Protein AF-A0A7M7KM38-F1 (afdb_monomer)

Radius of gyration: 34.88 Å; Cα contacts (8 Å, |Δi|>4): 169; chains: 1; bounding box: 79×74×103 Å

InterPro domains:
  IPR001648 Small ribosomal subunit protein bS18 [PF01084] (164-213)
  IPR036870 Small ribosomal subunit protein bS18 superfamily [G3DSA:4.10.640.10] (153-217)
  IPR036870 Small ribosomal subunit protein bS18 superfamily [SSF46911] (147-219)
  IPR040054 Small ribosomal subunit protein mS40 [PTHR13329] (47-232)

pLDDT: mean 72.7, std 26.52, range [26.45, 98.56]

Sequence (240 aa):
MALPTRLFVRTILGQKLTLLNSVRQRLTFPTVVSGSANVGDAVRRAIQSRAFTMRLFSTTNGSSCEHRETSSDTEGEDKKSPTIKLRSRNKPYTFHPVEVSIRYMESPQYSEVYGNDPVWTNYRRNFKGQYAPPKTRRSCIIFAPDPYTNTGNPCPICRDEYLVVHYENTKLLKQFISPYTGVVLEPKRTGVCRRVQFNLELEIMKAYDLGLIEFDVPFRAFDYSRYYPQLKEGLEAQII

Nearest PDB structures (foldseek):
  8any-assembly1_AO  TM=9.797E-01  e=5.670E-14  Homo sapiens
  6rw5-assembly1_O  TM=9.779E-01  e=7.393E-14  Homo sapiens
  8qrn-assembly1_O  TM=9.779E-01  e=2.137E-13  Homo sapiens
  8oir-assembly1_AO  TM=9.256E-01  e=8.441E-14  Homo sapiens
  7pnw-assembly1_O  TM=9.347E-01  e=1.176E-13  Mus musculus

Secondary structure (DSSP, 8-state):
-------------------------PPPPPP-------TTSSTTSTTSS---------------PPP-------------------SSSSPBPPPPPHHHHHHHHHSHHHHHHHTTS-TTTT-----SSSSPPSS--S-SEE--SSS-EE-SS--HHHH-TT----TT-HHHHHTTB-TTT-PBPPHHHH---HHHHHHHHHHHHHHHHTTSS--PPPP----GGGT-THHHHHHHTT--

Organism: Varroa destructor (NCBI:txid109461)

Mean predicted aligned error: 18.21 Å

Solvent-accessible surface area (backbone atoms only — not comparable to full-atom values): 16710 Å² total; per-residue (Å²): 140,88,85,83,89,83,88,86,88,80,92,80,84,86,88,82,92,84,82,89,84,88,83,86,86,80,80,86,78,83,89,77,82,90,80,94,75,82,89,80,66,70,76,74,64,72,79,76,73,80,87,78,86,82,77,84,75,81,82,77,80,77,84,78,81,80,81,86,79,84,87,79,91,77,93,74,95,72,87,79,71,85,78,76,79,73,93,58,97,51,62,67,59,63,89,60,61,64,70,58,19,52,53,42,72,73,33,69,69,43,42,73,76,45,55,92,53,52,79,38,71,90,59,80,85,92,70,78,77,93,63,77,70,94,66,64,55,63,59,41,66,42,92,53,86,83,66,36,28,45,43,95,85,42,22,56,56,69,64,40,55,57,57,53,91,45,45,86,38,46,80,64,54,54,63,48,33,37,94,86,76,68,45,72,63,53,50,85,77,50,54,35,24,47,53,56,48,54,49,47,54,52,26,50,51,51,16,46,77,70,62,73,46,91,74,92,77,86,85,81,90,76,76,59,60,81,80,38,60,72,62,47,59,61,58,62,67,72,78,116

Foldseek 3Di:
DDDDDDDDDDDDDDDDDDDDDDDDDDDDDDDDDDDDDDPPPPVVPVVPDDDDDDDDDDPDDDDDDDDDDDDDDDDDDDDDDDDPPDPDPFDFADADDLVLLLVVCVDVVVCVVQNPAALQPPADDDDPDDDDDPAAAQAQWDPDPPGTGGDPRAFSQRVDNSNDQALVNVVNLVNQADPPQRHGHDCSRRVHHPVVVVSSVVRVVVNVVVVVDDDDDDDDDDDCCVVCVVVVVVVVVVVD

Structure (mmCIF, N/CA/C/O backbone):
data_AF-A0A7M7KM38-F1
#
_entry.id   AF-A0A7M7KM38-F1
#
loop_
_atom_site.group_PDB
_atom_site.id
_atom_site.type_symbol
_atom_site.label_atom_id
_atom_site.label_alt_id
_atom_site.label_comp_id
_atom_site.label_asym_id
_atom_site.label_entity_id
_atom_site.label_seq_id
_atom_site.pdbx_PDB_ins_code
_atom_site.Cartn_x
_atom_site.Cartn_y
_atom_site.Cartn_z
_atom_site.occupancy
_atom_site.B_iso_or_equiv
_atom_site.auth_seq_id
_atom_site.auth_comp_id
_atom_site.auth_asym_id
_atom_site.auth_atom_id
_atom_site.pdbx_PDB_model_num
ATOM 1 N N . MET A 1 1 ? -14.151 -29.285 55.248 1.00 42.94 1 MET A N 1
ATOM 2 C CA . MET A 1 1 ? -14.741 -30.634 55.133 1.00 42.94 1 MET A CA 1
ATOM 3 C C . MET A 1 1 ? -14.624 -31.061 53.683 1.00 42.94 1 MET A C 1
ATOM 5 O O . MET A 1 1 ? -15.344 -30.551 52.840 1.00 42.94 1 MET A O 1
ATOM 9 N N . ALA A 1 2 ? -13.614 -31.877 53.394 1.00 50.06 2 ALA A N 1
ATOM 10 C CA . ALA A 1 2 ? -13.413 -32.516 52.098 1.00 50.06 2 ALA A CA 1
ATOM 11 C C . ALA A 1 2 ? -14.083 -33.897 52.106 1.00 50.06 2 ALA A C 1
ATOM 13 O O . ALA A 1 2 ? -14.275 -34.436 53.194 1.00 50.06 2 ALA A O 1
ATOM 14 N N . LEU A 1 3 ? -14.396 -34.413 50.908 1.00 42.19 3 LEU A N 1
ATOM 15 C CA . LEU A 1 3 ? -14.563 -35.813 50.448 1.00 42.19 3 LEU A CA 1
ATOM 16 C C . LEU A 1 3 ? -15.645 -35.846 49.332 1.00 42.19 3 LEU A C 1
ATOM 18 O O . LEU A 1 3 ? -16.570 -35.040 49.390 1.00 42.19 3 LEU A O 1
ATOM 22 N N . PRO A 1 4 ? -15.662 -36.822 48.399 1.00 53.09 4 PRO A N 1
ATOM 23 C CA . PRO A 1 4 ? -14.557 -37.595 47.829 1.00 53.09 4 PRO A CA 1
ATOM 24 C C . PRO A 1 4 ? -14.662 -37.822 46.298 1.00 53.09 4 PRO A C 1
ATOM 26 O O . PRO A 1 4 ? -15.656 -37.554 45.631 1.00 53.09 4 PRO A O 1
ATOM 29 N N . THR A 1 5 ? -13.582 -38.388 45.771 1.00 56.09 5 THR A N 1
ATOM 30 C CA . THR A 1 5 ? -13.373 -38.987 44.447 1.00 56.09 5 THR A CA 1
ATOM 31 C C . THR A 1 5 ? -14.092 -40.339 44.263 1.00 56.09 5 THR A C 1
ATOM 33 O O . THR A 1 5 ? -14.268 -41.060 45.242 1.00 56.09 5 THR A O 1
ATOM 36 N N . ARG A 1 6 ? -14.420 -40.718 43.006 1.00 49.94 6 ARG A N 1
ATOM 37 C CA . ARG A 1 6 ? -14.247 -42.055 42.351 1.00 49.94 6 ARG A CA 1
ATOM 38 C C . ARG A 1 6 ? -15.140 -42.188 41.097 1.00 49.94 6 ARG A C 1
ATOM 40 O O . ARG A 1 6 ? -16.348 -42.054 41.176 1.00 49.94 6 ARG A O 1
ATOM 47 N N . LEU A 1 7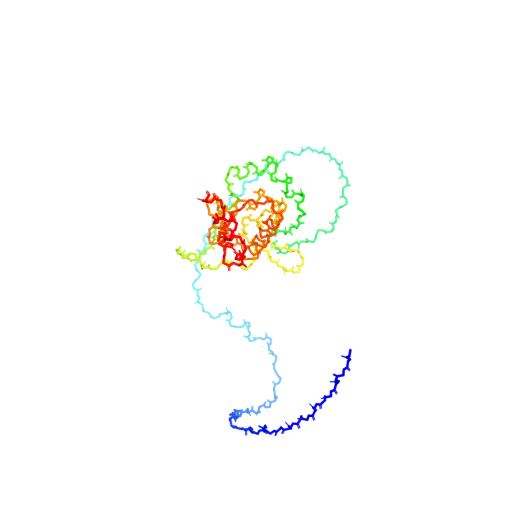 ? -14.540 -42.254 39.904 1.00 42.09 7 LEU A N 1
ATOM 48 C CA . LEU A 1 7 ? -14.271 -43.471 39.108 1.00 42.09 7 LEU A CA 1
ATOM 49 C C . LEU A 1 7 ? -15.523 -44.204 38.591 1.00 42.09 7 LEU A C 1
ATOM 51 O O . LEU A 1 7 ? -16.141 -44.946 39.341 1.00 42.09 7 LEU A O 1
ATOM 55 N N . PHE A 1 8 ? -15.763 -44.138 37.276 1.00 39.91 8 PHE A N 1
ATOM 56 C CA . PHE A 1 8 ? -16.250 -45.291 36.510 1.00 39.91 8 PHE A CA 1
ATOM 57 C C . PHE A 1 8 ? -15.648 -45.288 35.096 1.00 39.91 8 PHE A C 1
ATOM 59 O O . PHE A 1 8 ? -15.875 -44.390 34.291 1.00 39.91 8 PHE A O 1
ATOM 66 N N . VAL A 1 9 ? -14.838 -46.312 34.834 1.00 42.16 9 VAL A N 1
ATOM 67 C CA . VAL A 1 9 ? -14.280 -46.708 33.536 1.00 42.16 9 VAL A CA 1
ATOM 68 C C . VAL A 1 9 ? -15.109 -47.888 33.026 1.00 42.16 9 VAL A C 1
ATOM 70 O O . VAL A 1 9 ? -15.392 -48.781 33.825 1.00 42.16 9 VAL A O 1
ATOM 73 N N . ARG A 1 10 ? -15.441 -47.906 31.724 1.00 41.03 10 ARG A N 1
ATOM 74 C CA . ARG A 1 10 ? -15.558 -49.074 30.803 1.00 41.03 10 ARG A CA 1
ATOM 75 C C . ARG A 1 10 ? -16.302 -48.629 29.532 1.00 41.03 10 ARG A C 1
ATOM 77 O O . ARG A 1 10 ? -17.474 -48.293 29.600 1.00 41.03 10 ARG A O 1
ATOM 84 N N . THR A 1 11 ? -15.632 -48.342 28.415 1.00 40.56 11 THR A N 1
ATOM 85 C CA . THR A 1 11 ? -15.305 -49.276 27.312 1.00 40.56 11 THR A CA 1
ATOM 86 C C . THR A 1 11 ? -16.390 -50.308 26.975 1.00 40.56 11 THR A C 1
ATOM 88 O O . THR A 1 11 ? -16.569 -51.285 27.695 1.00 40.56 11 THR A O 1
ATOM 91 N N . ILE A 1 12 ? -17.018 -50.150 25.802 1.00 44.75 12 ILE A N 1
ATOM 92 C CA . ILE A 1 12 ? -17.561 -51.252 24.994 1.00 44.75 12 ILE A CA 1
ATOM 93 C C . ILE A 1 12 ? -17.089 -51.050 23.545 1.00 44.75 12 ILE A C 1
ATOM 95 O O . ILE A 1 12 ? -17.367 -50.037 22.909 1.00 44.75 12 ILE A O 1
ATOM 99 N N . LEU A 1 13 ? -16.312 -52.033 23.086 1.00 38.62 13 LEU A N 1
ATOM 100 C CA . LEU A 1 13 ? -15.915 -52.331 21.706 1.00 38.62 13 LEU A CA 1
ATOM 101 C C . LEU A 1 13 ? -17.164 -52.410 20.805 1.00 38.62 13 LEU A C 1
ATOM 103 O O . LEU A 1 13 ? -18.161 -52.989 21.208 1.00 38.62 13 LEU A O 1
ATOM 107 N N . GLY A 1 14 ? -17.187 -51.823 19.610 1.00 35.38 14 GLY A N 1
ATOM 108 C CA . GLY A 1 14 ? -16.575 -52.409 18.415 1.00 35.38 14 GLY A CA 1
ATOM 109 C C . GLY A 1 14 ? -17.623 -53.154 17.565 1.00 35.38 14 GLY A C 1
ATOM 110 O O . GLY A 1 14 ? -18.505 -53.786 18.131 1.00 35.38 14 GLY A O 1
ATOM 111 N N . GLN A 1 15 ? -17.467 -53.084 16.230 1.00 43.69 15 GLN A N 1
ATOM 112 C CA . GLN A 1 15 ? -18.177 -53.761 15.109 1.00 43.69 15 GLN A CA 1
ATOM 113 C C . GLN A 1 15 ? -18.793 -52.720 14.145 1.00 43.69 15 GLN A C 1
ATOM 115 O O . GLN A 1 15 ? -19.530 -51.855 14.585 1.00 43.69 15 GLN A O 1
ATOM 120 N N . LYS A 1 16 ? -18.565 -52.707 12.825 1.00 38.09 16 LYS A N 1
ATOM 121 C CA . LYS A 1 16 ? -17.978 -53.685 11.896 1.00 38.09 16 LYS A CA 1
ATOM 122 C C . LYS A 1 16 ? -17.486 -52.957 10.633 1.00 38.09 16 LYS A C 1
ATOM 124 O O . LYS A 1 16 ? -18.229 -52.202 10.017 1.00 38.09 16 LYS A O 1
ATOM 129 N N . LEU A 1 17 ? -16.247 -53.252 10.248 1.00 42.72 17 LEU A N 1
ATOM 130 C CA . LEU A 1 17 ? -15.691 -53.099 8.904 1.00 42.72 17 LEU A CA 1
ATOM 131 C C . LEU A 1 17 ? -15.944 -54.409 8.145 1.00 42.72 17 LEU A C 1
ATOM 133 O O . LEU A 1 17 ? -15.421 -55.441 8.552 1.00 42.72 17 LEU A O 1
ATOM 137 N N . THR A 1 18 ? -16.719 -54.353 7.062 1.00 47.81 18 THR A N 1
ATOM 138 C CA . THR A 1 18 ? -16.874 -55.363 5.989 1.00 47.81 18 THR A CA 1
ATOM 139 C C . THR A 1 18 ? -17.606 -54.657 4.837 1.00 47.81 18 THR A C 1
ATOM 141 O O . THR A 1 18 ? -18.541 -53.924 5.122 1.00 47.81 18 THR A O 1
ATOM 144 N N . LEU A 1 19 ? -17.340 -54.803 3.541 1.00 39.03 19 LEU A N 1
ATOM 145 C CA . LEU A 1 19 ? -16.417 -55.616 2.756 1.00 39.03 19 LEU A CA 1
ATOM 146 C C . LEU A 1 19 ? -16.368 -55.004 1.337 1.00 39.03 19 LEU A C 1
ATOM 148 O O . LEU A 1 19 ? -17.295 -54.325 0.902 1.00 39.03 19 LEU A O 1
ATOM 152 N N . LEU A 1 20 ? -15.272 -55.282 0.638 1.00 40.19 20 LEU A N 1
ATOM 153 C CA . LEU A 1 20 ? -14.986 -54.983 -0.767 1.00 40.19 20 LEU A CA 1
ATOM 154 C C . LEU A 1 20 ? -15.971 -55.662 -1.740 1.00 40.19 20 LEU A C 1
ATOM 156 O O . LEU A 1 20 ? -16.372 -56.795 -1.482 1.00 40.19 20 LEU A O 1
ATOM 160 N N . ASN A 1 21 ? -16.224 -55.055 -2.912 1.00 33.28 21 ASN A N 1
ATOM 161 C CA . ASN A 1 21 ? -15.813 -55.563 -4.244 1.00 33.28 21 ASN A CA 1
ATOM 162 C C . ASN A 1 21 ? -16.662 -55.011 -5.406 1.00 33.28 21 ASN A C 1
ATOM 164 O O . ASN A 1 21 ? -17.813 -54.638 -5.216 1.00 33.28 21 ASN A O 1
ATOM 168 N N . SER A 1 22 ? -16.084 -55.108 -6.619 1.00 34.91 22 SER A N 1
ATOM 169 C CA . SER A 1 22 ? -16.657 -54.835 -7.958 1.00 34.91 22 SER A CA 1
ATOM 170 C C . SER A 1 22 ? -16.404 -53.389 -8.426 1.00 34.91 22 SER A C 1
ATOM 172 O O . SER A 1 22 ? -16.862 -52.456 -7.795 1.00 34.91 22 SER A O 1
ATOM 174 N N . VAL A 1 23 ? -15.638 -53.060 -9.472 1.00 39.00 23 VAL A N 1
ATOM 175 C CA . VAL A 1 23 ? -15.343 -53.743 -10.737 1.00 39.00 23 VAL A CA 1
ATOM 176 C C . VAL A 1 23 ? -13.927 -53.360 -11.188 1.00 39.00 23 VAL A C 1
ATOM 178 O O . VAL A 1 23 ? -13.596 -52.187 -11.339 1.00 39.00 23 VAL A O 1
ATOM 181 N N . ARG A 1 24 ? -13.097 -54.369 -11.458 1.00 36.72 24 ARG A N 1
ATOM 182 C CA . ARG A 1 24 ? -11.788 -54.247 -12.109 1.00 36.72 24 ARG A CA 1
ATOM 183 C C . ARG A 1 24 ? -11.985 -54.620 -13.579 1.00 36.72 24 ARG A C 1
ATOM 185 O O . ARG A 1 24 ? -12.032 -55.805 -13.898 1.00 36.72 24 ARG A O 1
ATOM 192 N N . GLN A 1 25 ? -12.135 -53.640 -14.469 1.00 39.47 25 GLN A N 1
ATOM 193 C CA . GLN A 1 25 ? -12.092 -53.911 -15.908 1.00 39.47 25 GLN A CA 1
ATOM 194 C C . GLN A 1 25 ? -10.636 -54.137 -16.325 1.00 39.47 25 GLN A C 1
ATOM 196 O O . GLN A 1 25 ? -9.795 -53.242 -16.284 1.00 39.47 25 GLN A O 1
ATOM 201 N N . ARG A 1 26 ? -10.349 -55.397 -16.661 1.00 32.91 26 ARG A N 1
ATOM 202 C CA . ARG A 1 26 ? -9.135 -55.843 -17.337 1.00 32.91 26 ARG A CA 1
ATOM 203 C C . ARG A 1 26 ? -9.207 -55.367 -18.789 1.00 32.91 26 ARG A C 1
ATOM 205 O O . ARG A 1 26 ? -10.073 -55.827 -19.524 1.00 32.91 26 ARG A O 1
ATOM 212 N N . LEU A 1 27 ? -8.281 -54.509 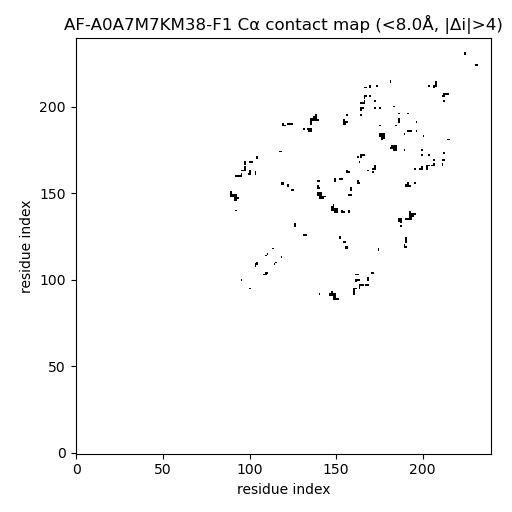-19.204 1.00 32.28 27 LEU A N 1
ATOM 213 C CA . LEU A 1 27 ? -7.877 -54.435 -20.604 1.00 32.28 27 LEU A CA 1
ATOM 214 C C . LEU A 1 27 ? -6.617 -55.281 -20.760 1.00 32.28 27 LEU A C 1
ATOM 216 O O . LEU A 1 27 ? -5.621 -55.112 -20.058 1.00 32.28 27 LEU A O 1
ATOM 220 N N . THR A 1 28 ? -6.743 -56.269 -21.629 1.00 31.14 28 THR A N 1
ATOM 221 C CA . THR A 1 28 ? -5.726 -57.217 -22.063 1.00 31.14 28 THR A CA 1
ATOM 222 C C . THR A 1 28 ? -4.619 -56.495 -22.826 1.00 31.14 28 THR A C 1
ATOM 224 O O . THR A 1 28 ? -4.886 -55.861 -23.844 1.00 31.14 28 THR A O 1
ATOM 227 N N . PHE A 1 29 ? -3.379 -56.623 -22.358 1.00 28.77 29 PHE A N 1
ATOM 228 C CA . PHE A 1 29 ? -2.184 -56.274 -23.124 1.00 28.77 29 PHE A CA 1
ATOM 229 C C . PHE A 1 29 ? -1.785 -57.462 -24.008 1.00 28.77 29 PHE A C 1
ATOM 231 O O . PHE A 1 29 ? -1.605 -58.556 -23.468 1.00 28.77 29 PHE A O 1
ATOM 238 N N . PRO A 1 30 ? -1.591 -57.288 -25.325 1.00 33.00 30 PRO A N 1
ATOM 239 C CA . PRO A 1 30 ? -0.822 -58.241 -26.100 1.00 33.00 30 PRO A CA 1
ATOM 240 C C . PRO A 1 30 ? 0.675 -57.991 -25.879 1.00 33.00 30 PRO A C 1
ATOM 242 O O . PRO A 1 30 ? 1.206 -56.918 -26.161 1.00 33.00 30 PRO A O 1
ATOM 245 N N . THR A 1 31 ? 1.354 -59.015 -25.374 1.00 30.75 31 THR A N 1
ATOM 246 C CA . THR A 1 31 ? 2.802 -59.192 -25.481 1.00 30.75 31 THR A CA 1
ATOM 247 C C . THR A 1 31 ? 3.190 -59.320 -26.952 1.00 30.75 31 THR A C 1
ATOM 249 O O . THR A 1 31 ? 2.745 -60.255 -27.617 1.00 30.75 31 THR A O 1
ATOM 252 N N . VAL A 1 32 ? 4.050 -58.427 -27.447 1.00 33.72 32 VAL A N 1
ATOM 253 C CA . VAL A 1 32 ? 4.813 -58.645 -28.682 1.00 33.72 32 VAL A CA 1
ATOM 254 C C . VAL A 1 32 ? 6.298 -58.504 -28.375 1.00 33.72 32 VAL A C 1
ATOM 256 O O . VAL A 1 32 ? 6.745 -57.598 -27.675 1.00 33.72 32 VAL A O 1
ATOM 259 N N . VAL A 1 33 ? 7.001 -59.503 -28.886 1.00 32.34 33 VAL A N 1
ATOM 260 C CA . VAL A 1 33 ? 8.414 -59.828 -28.788 1.00 32.34 33 VAL A CA 1
ATOM 261 C C . VAL A 1 33 ? 9.316 -58.737 -29.379 1.00 32.34 33 VAL A C 1
ATOM 263 O O . VAL A 1 33 ? 8.952 -58.006 -30.295 1.00 32.34 33 VAL A O 1
ATOM 266 N N . SER A 1 34 ? 10.515 -58.686 -28.805 1.00 35.56 34 SER A N 1
ATOM 267 C CA . SER A 1 34 ? 11.718 -57.928 -29.149 1.00 35.56 34 SER A CA 1
ATOM 268 C C . SER A 1 34 ? 12.009 -57.718 -30.641 1.00 35.56 34 SER A C 1
ATOM 270 O O . SER A 1 34 ? 12.041 -58.672 -31.416 1.00 35.56 34 SER A O 1
ATOM 272 N N . GLY A 1 35 ? 12.403 -56.488 -30.985 1.00 31.06 35 GLY A N 1
ATOM 273 C CA . GLY A 1 35 ? 13.094 -56.147 -32.228 1.00 31.06 35 GLY A CA 1
ATOM 274 C C . GLY A 1 35 ? 13.821 -54.807 -32.095 1.00 31.06 35 GLY A C 1
ATOM 275 O O . GLY A 1 35 ? 13.196 -53.752 -32.035 1.00 31.06 35 GLY A O 1
ATOM 276 N N . SER A 1 36 ? 15.145 -54.857 -31.995 1.00 39.91 36 SER A N 1
ATOM 277 C CA . SER A 1 36 ? 16.058 -53.719 -31.873 1.00 39.91 36 SER A CA 1
ATOM 278 C C . SER A 1 36 ? 16.128 -52.939 -33.192 1.00 39.91 36 SER A C 1
ATOM 280 O O . SER A 1 36 ? 16.619 -53.470 -34.184 1.00 39.91 36 SER A O 1
ATOM 282 N N . ALA A 1 37 ? 15.695 -51.675 -33.216 1.00 37.31 37 ALA A N 1
ATOM 283 C CA . ALA A 1 37 ? 16.022 -50.745 -34.301 1.00 37.31 37 ALA A CA 1
ATOM 284 C C . ALA A 1 37 ? 15.993 -49.282 -33.818 1.00 37.31 37 ALA A C 1
ATOM 286 O O . ALA A 1 37 ? 15.071 -48.839 -33.139 1.00 37.31 37 ALA A O 1
ATOM 287 N N . ASN A 1 38 ? 17.052 -48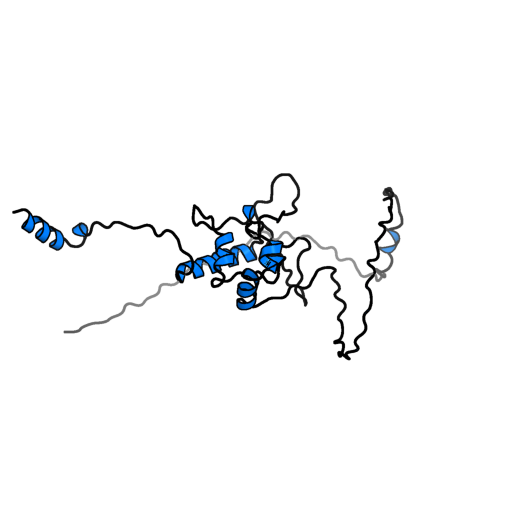.554 -34.163 1.00 38.97 38 ASN A N 1
ATOM 288 C CA . ASN A 1 38 ? 17.432 -47.217 -33.703 1.00 38.97 38 ASN A CA 1
ATOM 289 C C . ASN A 1 38 ? 16.354 -46.126 -33.906 1.00 38.97 38 ASN A C 1
ATOM 291 O O . ASN A 1 38 ? 15.931 -45.853 -35.026 1.00 38.97 38 ASN A O 1
ATOM 295 N N . VAL A 1 39 ? 15.988 -45.413 -32.833 1.00 41.84 39 VAL A N 1
ATOM 296 C CA . VAL A 1 39 ? 14.943 -44.356 -32.803 1.00 41.84 39 VAL A CA 1
ATOM 297 C C . VAL A 1 39 ? 15.474 -42.964 -33.231 1.00 41.84 39 VAL A C 1
ATOM 299 O O . VAL A 1 39 ? 14.864 -41.931 -32.975 1.00 41.84 39 VAL A O 1
ATOM 302 N N . GLY A 1 40 ? 16.612 -42.898 -33.930 1.00 48.34 40 GLY A N 1
ATOM 303 C CA . GLY A 1 40 ? 17.263 -41.631 -34.301 1.00 48.34 40 GLY A CA 1
ATOM 304 C C . GLY A 1 40 ? 16.723 -40.926 -35.555 1.00 48.34 40 GLY A C 1
ATOM 305 O O . GLY A 1 40 ? 16.840 -39.707 -35.659 1.00 48.34 40 GLY A O 1
ATOM 306 N N . ASP A 1 41 ? 16.096 -41.646 -36.493 1.00 48.56 41 ASP A N 1
ATOM 307 C CA . ASP A 1 41 ? 15.986 -41.155 -37.883 1.00 48.56 41 ASP A CA 1
ATOM 308 C C . ASP A 1 41 ? 14.558 -40.928 -38.416 1.00 48.56 41 ASP A C 1
ATOM 310 O O . ASP A 1 41 ? 14.378 -40.509 -39.562 1.00 48.56 41 ASP A O 1
ATOM 314 N N . ALA A 1 42 ? 13.520 -41.129 -37.597 1.00 42.94 42 ALA A N 1
ATOM 315 C CA . ALA A 1 42 ? 12.124 -40.945 -38.021 1.00 42.94 42 ALA A CA 1
ATOM 316 C C . ALA A 1 42 ? 11.595 -39.507 -37.829 1.00 42.94 42 ALA A C 1
ATOM 318 O O . ALA A 1 42 ? 10.748 -39.050 -38.595 1.00 42.94 42 ALA A O 1
ATOM 319 N N . VAL A 1 43 ? 12.130 -38.748 -36.866 1.00 44.91 43 VAL A N 1
ATOM 320 C CA . VAL A 1 43 ? 11.673 -37.370 -36.572 1.00 44.91 43 VAL A CA 1
ATOM 321 C C . VAL A 1 43 ? 12.217 -36.357 -37.594 1.00 44.91 43 VAL A C 1
ATOM 323 O O . VAL A 1 43 ? 11.618 -35.309 -37.827 1.00 44.91 43 VAL A O 1
ATOM 326 N N . ARG A 1 44 ? 13.314 -36.689 -38.287 1.00 46.47 44 ARG A N 1
ATOM 327 C CA . ARG A 1 44 ? 14.001 -35.781 -39.222 1.00 46.47 44 ARG A CA 1
ATOM 328 C C . ARG A 1 44 ? 13.388 -35.724 -40.628 1.00 46.47 44 ARG A C 1
ATOM 330 O O . ARG A 1 44 ? 13.685 -34.788 -41.362 1.00 46.47 44 ARG A O 1
ATOM 337 N N . ARG A 1 45 ? 12.509 -36.665 -41.001 1.00 46.06 45 ARG A N 1
ATOM 338 C CA . ARG A 1 45 ? 11.838 -36.678 -42.322 1.00 46.06 45 ARG A CA 1
ATOM 339 C C . ARG A 1 45 ? 10.422 -36.095 -42.328 1.00 46.06 45 ARG A C 1
ATOM 341 O O . ARG A 1 45 ? 9.884 -35.854 -43.401 1.00 46.06 45 ARG A O 1
ATOM 348 N N . ALA A 1 46 ? 9.848 -35.777 -41.168 1.00 43.50 46 ALA A N 1
ATOM 349 C CA . ALA A 1 46 ? 8.517 -35.167 -41.077 1.00 43.50 46 ALA A CA 1
ATOM 350 C C . ALA A 1 46 ? 8.510 -33.632 -41.272 1.00 43.50 46 ALA A C 1
ATOM 352 O O . ALA A 1 46 ? 7.445 -33.028 -41.326 1.00 43.50 46 ALA A O 1
ATOM 353 N N . ILE A 1 47 ? 9.681 -32.992 -41.409 1.00 45.53 47 ILE A N 1
ATOM 354 C CA . ILE A 1 47 ? 9.808 -31.529 -41.580 1.00 45.53 47 ILE A CA 1
ATOM 355 C C . ILE A 1 47 ? 9.864 -31.112 -43.070 1.00 45.53 47 ILE A C 1
ATOM 357 O O . ILE A 1 47 ? 9.763 -29.931 -43.384 1.00 45.53 47 ILE A O 1
ATOM 361 N N . GLN A 1 48 ? 9.961 -32.055 -44.019 1.00 51.06 48 GLN A N 1
ATOM 362 C CA . GLN A 1 48 ? 10.163 -31.739 -45.448 1.00 51.06 48 GLN A CA 1
ATOM 363 C C . GLN A 1 48 ? 8.950 -31.942 -46.368 1.00 51.06 48 GLN A C 1
ATOM 365 O O . GLN A 1 48 ? 9.064 -31.702 -47.568 1.00 51.06 48 GLN A O 1
ATOM 370 N N . SER A 1 49 ? 7.769 -32.304 -45.860 1.00 41.22 49 SER A N 1
ATOM 371 C CA . SER A 1 49 ? 6.579 -32.428 -46.710 1.00 41.22 49 SER A CA 1
ATOM 372 C C . SER A 1 49 ? 5.502 -31.398 -46.375 1.00 41.22 49 SER A C 1
ATOM 374 O O . SER A 1 49 ? 4.683 -31.596 -45.485 1.00 41.22 49 SER A O 1
ATOM 376 N N . ARG A 1 50 ? 5.470 -30.373 -47.231 1.00 40.59 50 ARG A N 1
ATOM 377 C CA . ARG A 1 50 ? 4.287 -29.628 -47.688 1.00 40.59 50 ARG A CA 1
ATOM 378 C C . ARG A 1 50 ? 3.657 -28.589 -46.748 1.00 40.59 50 ARG A C 1
ATOM 380 O O . ARG A 1 50 ? 2.823 -28.874 -45.904 1.00 40.59 50 ARG A O 1
ATOM 387 N N . ALA A 1 51 ? 3.951 -27.346 -47.133 1.00 41.06 51 ALA A N 1
ATOM 388 C CA . ALA A 1 51 ? 2.981 -26.285 -47.400 1.00 41.06 51 ALA A CA 1
ATOM 389 C C . ALA A 1 51 ? 2.163 -25.762 -46.210 1.00 41.06 51 ALA A C 1
ATOM 391 O O . ALA A 1 51 ? 0.984 -26.065 -46.050 1.00 41.06 51 ALA A O 1
ATOM 392 N N . PHE A 1 52 ? 2.753 -24.803 -45.496 1.00 35.53 52 PHE A N 1
ATOM 393 C CA . PHE A 1 52 ? 1.984 -23.657 -45.028 1.00 35.53 52 PHE A CA 1
ATOM 394 C C . PHE A 1 52 ? 2.686 -22.378 -45.483 1.00 35.53 52 PHE A C 1
ATOM 396 O O . PHE A 1 52 ? 3.867 -22.155 -45.231 1.00 35.53 52 PHE A O 1
ATOM 403 N N . THR A 1 53 ? 1.949 -21.594 -46.255 1.00 37.44 53 THR A N 1
ATOM 404 C CA . THR A 1 53 ? 2.323 -20.340 -46.909 1.00 37.44 53 THR A CA 1
ATOM 405 C C . THR A 1 53 ? 3.067 -19.379 -45.979 1.00 37.44 53 THR A C 1
ATOM 407 O O . THR A 1 53 ? 2.498 -18.880 -45.007 1.00 37.44 53 THR A O 1
ATOM 410 N N . MET A 1 54 ? 4.321 -19.075 -46.316 1.00 36.25 54 MET A N 1
ATOM 411 C CA . MET A 1 54 ? 5.096 -17.995 -45.709 1.00 36.25 54 MET A CA 1
ATOM 412 C C . MET A 1 54 ? 4.440 -16.656 -46.060 1.00 36.25 54 MET A C 1
ATOM 414 O O . MET A 1 54 ? 4.515 -16.199 -47.199 1.00 36.25 54 MET A O 1
ATOM 418 N N . ARG A 1 55 ? 3.797 -16.007 -45.084 1.00 43.06 55 ARG A N 1
ATOM 419 C CA . ARG A 1 55 ? 3.579 -14.560 -45.157 1.00 43.06 55 ARG A CA 1
ATOM 420 C C . ARG A 1 55 ? 4.935 -13.894 -44.946 1.00 43.06 55 ARG A C 1
ATOM 422 O O . ARG A 1 55 ? 5.534 -14.032 -43.883 1.00 43.06 55 ARG A O 1
ATOM 429 N N . LEU A 1 56 ? 5.406 -13.208 -45.980 1.00 36.91 56 LEU A N 1
ATOM 430 C CA . LEU A 1 56 ? 6.550 -12.307 -45.932 1.00 36.91 56 LEU A CA 1
ATOM 431 C C . LEU A 1 56 ? 6.263 -11.219 -44.889 1.00 36.91 56 LEU A C 1
ATOM 433 O O . LEU A 1 56 ? 5.401 -10.367 -45.097 1.00 36.91 56 LEU A O 1
ATOM 437 N N . PHE A 1 57 ? 6.958 -11.257 -43.754 1.00 40.25 57 PHE A N 1
ATOM 438 C CA . PHE A 1 57 ? 7.046 -10.099 -42.876 1.00 40.25 57 PHE A CA 1
ATOM 439 C C . PHE A 1 57 ? 8.154 -9.200 -43.413 1.00 40.25 57 PHE A C 1
ATOM 441 O O . PHE A 1 57 ? 9.322 -9.579 -43.435 1.00 40.25 57 PHE A O 1
ATOM 448 N N . SER A 1 58 ? 7.749 -8.024 -43.886 1.00 37.72 58 SER A N 1
ATOM 449 C CA . SER A 1 58 ? 8.640 -6.951 -44.310 1.00 37.72 58 SER A CA 1
ATOM 450 C C . SER A 1 58 ? 9.495 -6.508 -43.119 1.00 37.72 58 SER A C 1
ATOM 452 O O . SER A 1 58 ? 8.967 -6.013 -42.123 1.00 37.72 58 SER A O 1
ATOM 454 N N . THR A 1 59 ? 10.809 -6.701 -43.196 1.00 42.25 59 THR A N 1
ATOM 455 C CA . THR A 1 59 ? 11.769 -6.117 -42.257 1.00 42.25 59 THR A CA 1
ATOM 456 C C . THR A 1 59 ? 12.035 -4.678 -42.681 1.00 42.25 59 THR A C 1
ATOM 458 O O . THR A 1 59 ? 12.927 -4.412 -43.483 1.00 42.25 59 THR A O 1
ATOM 461 N N . THR A 1 60 ? 11.253 -3.730 -42.170 1.00 44.12 60 THR A N 1
ATOM 462 C CA . THR A 1 60 ? 11.657 -2.322 -42.205 1.00 44.12 60 THR A CA 1
ATOM 463 C C . THR A 1 60 ? 12.708 -2.108 -41.123 1.00 44.12 60 THR A C 1
ATOM 465 O O . THR A 1 60 ? 12.415 -2.221 -39.932 1.00 44.12 60 THR A O 1
ATOM 468 N N . ASN A 1 61 ? 13.939 -1.847 -41.562 1.00 47.44 61 ASN A N 1
ATOM 469 C CA . ASN A 1 61 ? 15.080 -1.471 -40.737 1.00 47.44 61 ASN A CA 1
ATOM 470 C C . ASN A 1 61 ? 14.717 -0.294 -39.820 1.00 47.44 61 ASN A C 1
ATOM 472 O O . ASN A 1 61 ? 14.417 0.798 -40.298 1.00 47.44 61 ASN A O 1
ATOM 476 N N . GLY A 1 62 ? 14.763 -0.507 -38.505 1.00 41.03 62 GLY A N 1
ATOM 477 C CA . GLY A 1 62 ? 14.791 0.585 -37.539 1.00 41.03 62 GLY A CA 1
ATOM 478 C C . GLY A 1 62 ? 16.198 1.172 -37.500 1.00 41.03 62 GLY A C 1
ATOM 479 O O . GLY A 1 62 ? 17.131 0.479 -37.098 1.00 41.03 62 GLY A O 1
ATOM 480 N N . SER A 1 63 ? 16.361 2.425 -37.927 1.00 39.19 63 SER A N 1
ATOM 481 C CA . SER A 1 63 ? 17.591 3.178 -37.686 1.00 39.19 63 SER A CA 1
ATOM 482 C C . SER A 1 63 ? 17.744 3.392 -36.179 1.00 39.19 63 SER A C 1
ATOM 484 O O . SER A 1 63 ? 16.973 4.130 -35.566 1.00 39.19 63 SER A O 1
ATOM 486 N N . SER A 1 64 ? 18.725 2.729 -35.576 1.00 33.34 64 SER A N 1
ATOM 487 C CA . SER A 1 64 ? 19.182 3.065 -34.232 1.00 33.34 64 SER A CA 1
ATOM 488 C C . SER A 1 64 ? 20.005 4.345 -34.335 1.00 33.34 64 SER A C 1
ATOM 490 O O . SER A 1 64 ? 21.043 4.350 -34.991 1.00 33.34 64 SER A O 1
ATOM 492 N N . CYS A 1 65 ? 19.533 5.432 -33.729 1.00 35.72 65 CYS A N 1
ATOM 493 C CA . CYS A 1 65 ? 20.344 6.628 -33.536 1.00 35.72 65 CYS A CA 1
ATOM 494 C C . CYS A 1 65 ? 21.399 6.325 -32.467 1.00 35.72 65 CYS A C 1
ATOM 496 O O . CYS A 1 65 ? 21.052 5.993 -31.335 1.00 35.72 65 CYS A O 1
ATOM 498 N N . GLU A 1 66 ? 22.676 6.418 -32.828 1.00 31.50 66 GLU A N 1
ATOM 499 C CA . GLU A 1 66 ? 23.783 6.376 -31.874 1.00 31.50 66 GLU A CA 1
ATOM 500 C C . GLU A 1 66 ? 23.866 7.717 -31.138 1.00 31.50 66 GLU A C 1
ATOM 502 O O . GLU A 1 66 ? 23.947 8.785 -31.749 1.00 31.50 66 GLU A O 1
ATOM 507 N N . HIS A 1 67 ? 23.816 7.657 -29.809 1.00 28.61 67 HIS A N 1
ATOM 508 C CA . HIS A 1 67 ? 24.076 8.798 -28.945 1.00 28.61 67 HIS A CA 1
ATOM 509 C C . HIS A 1 67 ? 25.594 8.942 -28.791 1.00 28.61 67 HIS A C 1
ATOM 511 O O . HIS A 1 67 ? 26.288 7.992 -28.435 1.00 28.61 67 HIS A O 1
ATOM 517 N N . ARG A 1 68 ? 26.111 10.132 -29.096 1.00 29.05 68 ARG A N 1
ATOM 518 C CA . ARG A 1 68 ? 27.528 10.486 -28.994 1.00 29.05 68 ARG A CA 1
ATOM 519 C C . ARG A 1 68 ? 27.844 10.783 -27.527 1.00 29.05 68 ARG A C 1
ATOM 521 O O . ARG A 1 68 ? 27.382 11.793 -27.005 1.00 29.05 68 ARG A O 1
ATOM 528 N N . GLU A 1 69 ? 28.584 9.904 -26.863 1.00 29.97 69 GLU A N 1
ATOM 529 C CA . GLU A 1 69 ? 29.152 10.178 -25.540 1.00 29.97 69 GLU A CA 1
ATOM 530 C C . GLU A 1 69 ? 30.550 10.775 -25.712 1.00 29.97 69 GLU A C 1
ATOM 532 O O . GLU A 1 69 ? 31.423 10.199 -26.362 1.00 29.97 69 GLU A O 1
ATOM 537 N N . THR A 1 70 ? 30.737 11.977 -25.172 1.00 26.45 70 THR A N 1
ATOM 538 C CA . THR A 1 70 ? 32.030 12.651 -25.101 1.00 26.45 70 THR A CA 1
ATOM 539 C C . THR A 1 70 ? 32.792 12.071 -23.914 1.00 26.45 70 THR A C 1
ATOM 541 O O . THR A 1 70 ? 32.379 12.238 -22.769 1.00 26.45 70 THR A O 1
ATOM 544 N N . SER A 1 71 ? 33.885 11.369 -24.199 1.00 29.84 71 SER A N 1
ATOM 545 C CA . SER A 1 71 ? 34.834 10.839 -23.225 1.00 29.84 71 SER A CA 1
ATOM 546 C C . SER A 1 71 ? 35.586 11.972 -22.522 1.00 29.84 71 SER A C 1
ATOM 548 O O . SER A 1 71 ? 36.216 12.803 -23.178 1.00 29.84 71 SER A O 1
ATOM 550 N N . SER A 1 72 ? 35.563 11.976 -21.192 1.00 29.38 72 SER A N 1
ATOM 551 C CA . SER A 1 72 ? 36.593 12.612 -20.371 1.00 29.38 72 SER A CA 1
ATOM 552 C C . SER A 1 72 ? 37.186 11.542 -19.464 1.00 29.38 72 SER A C 1
ATOM 554 O O . SER A 1 72 ? 36.498 11.023 -18.585 1.00 29.38 72 SER A O 1
ATOM 556 N N . ASP A 1 73 ? 38.438 11.199 -19.743 1.00 27.88 73 ASP A N 1
ATOM 557 C CA . ASP A 1 73 ? 39.214 10.162 -19.078 1.00 27.88 73 ASP A CA 1
ATOM 558 C C . ASP A 1 73 ? 39.598 10.572 -17.650 1.00 27.88 73 ASP A C 1
ATOM 560 O O . ASP A 1 73 ? 40.211 11.619 -17.437 1.00 27.88 73 ASP A O 1
ATOM 564 N N . THR A 1 74 ? 39.313 9.704 -16.681 1.00 28.38 74 THR A N 1
ATOM 565 C CA . THR A 1 74 ? 40.108 9.564 -15.456 1.00 28.38 74 THR A CA 1
ATOM 566 C C . THR A 1 74 ? 40.204 8.083 -15.105 1.00 28.38 74 THR A C 1
ATOM 568 O O . THR A 1 74 ? 39.202 7.398 -14.905 1.00 28.38 74 THR A O 1
ATOM 571 N N . GLU A 1 75 ? 41.436 7.575 -15.094 1.00 30.06 75 GLU A N 1
ATOM 572 C CA . GLU A 1 75 ? 41.753 6.174 -14.841 1.00 30.06 75 GLU A CA 1
ATOM 573 C C . GLU A 1 75 ? 41.557 5.806 -13.364 1.00 30.06 75 GLU A C 1
ATOM 575 O O . GLU A 1 75 ? 42.052 6.481 -12.461 1.00 30.06 75 GLU A O 1
ATOM 580 N N . GLY A 1 76 ? 40.848 4.702 -13.130 1.00 32.59 76 GLY A N 1
ATOM 581 C CA . GLY A 1 76 ? 40.714 4.046 -11.835 1.00 32.59 76 GLY A CA 1
ATOM 582 C C . GLY A 1 76 ? 40.585 2.540 -12.048 1.00 32.59 76 GLY A C 1
ATOM 583 O O . GLY A 1 76 ? 39.633 2.068 -12.669 1.00 32.59 76 GLY A O 1
ATOM 584 N N . GLU A 1 77 ? 41.584 1.789 -11.589 1.00 38.16 77 GLU A N 1
ATOM 585 C CA . GLU A 1 77 ? 41.630 0.330 -11.663 1.00 38.16 77 GLU A CA 1
ATOM 586 C C . GLU A 1 77 ? 40.611 -0.304 -10.704 1.00 38.16 77 GLU A C 1
ATOM 588 O O . GLU A 1 77 ? 40.884 -0.464 -9.516 1.00 38.16 77 GLU A O 1
ATOM 593 N N . ASP A 1 78 ? 39.465 -0.746 -11.226 1.00 38.31 78 ASP A N 1
ATOM 594 C CA . ASP A 1 78 ? 38.520 -1.570 -10.470 1.00 38.31 78 ASP A CA 1
ATOM 595 C C . ASP A 1 78 ? 38.485 -3.014 -10.983 1.00 38.31 78 ASP A C 1
ATOM 597 O O . ASP A 1 78 ? 38.185 -3.321 -12.143 1.00 38.31 78 ASP A O 1
ATOM 601 N N . LYS A 1 79 ? 38.788 -3.934 -10.063 1.00 39.16 79 LYS A N 1
ATOM 602 C CA . LYS A 1 79 ? 38.774 -5.389 -10.247 1.00 39.16 79 LYS A CA 1
ATOM 603 C C . LYS A 1 79 ? 37.379 -5.848 -10.684 1.00 39.16 79 LYS A C 1
ATOM 605 O O . LYS A 1 79 ? 36.474 -5.992 -9.864 1.00 39.16 79 LYS A O 1
ATOM 610 N N . LYS A 1 80 ? 37.206 -6.127 -11.979 1.00 35.56 80 LYS A N 1
ATOM 611 C CA . LYS A 1 80 ? 35.973 -6.707 -12.532 1.00 35.56 80 LYS A CA 1
ATOM 612 C C . LYS A 1 80 ? 35.712 -8.089 -11.926 1.00 35.56 80 LYS A C 1
ATOM 614 O O . LYS A 1 80 ? 36.418 -9.056 -12.207 1.00 35.56 80 LYS A O 1
ATOM 619 N N . SER A 1 81 ? 34.661 -8.179 -11.118 1.00 39.47 81 SER A N 1
ATOM 620 C CA . SER A 1 81 ? 34.045 -9.442 -10.718 1.00 39.47 81 SER A CA 1
ATOM 621 C C . SER A 1 81 ? 33.505 -10.191 -11.951 1.00 39.47 81 SER A C 1
ATOM 623 O O . SER A 1 81 ? 33.120 -9.564 -12.948 1.00 39.47 81 SER A O 1
ATOM 625 N N . PRO A 1 82 ? 33.494 -11.538 -11.938 1.00 46.84 82 PRO A N 1
ATOM 626 C CA . PRO A 1 82 ? 33.154 -12.329 -13.114 1.00 46.84 82 PRO A CA 1
ATOM 627 C C . PRO A 1 82 ? 31.690 -12.102 -13.497 1.00 46.84 82 PRO A C 1
ATOM 629 O O . PRO A 1 82 ? 30.764 -12.455 -12.768 1.00 46.84 82 PRO A O 1
ATOM 632 N N . THR A 1 83 ? 31.478 -11.497 -14.664 1.00 45.53 83 THR A N 1
ATOM 633 C CA . THR A 1 83 ? 30.145 -11.176 -15.171 1.00 45.53 83 THR A CA 1
ATOM 634 C C . THR A 1 83 ? 29.466 -12.454 -15.662 1.00 45.53 83 THR A C 1
ATOM 636 O O . THR A 1 83 ? 29.705 -12.921 -16.778 1.00 45.53 83 THR A O 1
ATOM 639 N N . ILE A 1 84 ? 28.603 -13.040 -14.831 1.00 55.50 84 ILE A N 1
ATOM 640 C CA . ILE A 1 84 ? 27.673 -14.082 -15.272 1.00 55.50 84 ILE A CA 1
ATOM 641 C C . ILE A 1 84 ? 26.730 -13.427 -16.285 1.00 55.50 84 ILE A C 1
ATOM 643 O O . ILE A 1 84 ? 25.928 -12.563 -15.936 1.00 55.50 84 ILE A O 1
ATOM 647 N N . LYS A 1 85 ? 26.843 -13.807 -17.562 1.00 45.81 85 LYS A N 1
ATOM 648 C CA . LYS A 1 85 ? 25.941 -13.328 -18.616 1.00 45.81 85 LYS A CA 1
ATOM 649 C C . LYS A 1 85 ? 24.522 -13.800 -18.290 1.00 45.81 85 LYS A C 1
ATOM 651 O O . LYS A 1 85 ? 24.214 -14.983 -18.448 1.00 45.81 85 LYS A O 1
ATOM 656 N N . LEU A 1 86 ? 23.669 -12.888 -17.820 1.00 57.09 86 LEU A N 1
ATOM 657 C CA . LEU A 1 86 ? 22.253 -13.168 -17.588 1.00 57.09 86 LEU A CA 1
ATOM 658 C C . LEU A 1 86 ? 21.622 -13.687 -18.886 1.00 57.09 86 LEU A C 1
ATOM 660 O O . LEU A 1 86 ? 21.716 -13.060 -19.940 1.00 57.09 86 LEU A O 1
ATOM 664 N N . ARG A 1 87 ? 20.957 -14.843 -18.807 1.00 58.25 87 ARG A N 1
ATOM 665 C CA . ARG A 1 87 ? 20.230 -15.445 -19.938 1.00 58.25 87 ARG A CA 1
ATOM 666 C C . ARG A 1 87 ? 18.924 -14.714 -20.272 1.00 58.25 87 ARG A C 1
ATOM 668 O O . ARG A 1 87 ? 18.342 -14.965 -21.325 1.00 58.25 87 ARG A O 1
ATOM 675 N N . SER A 1 88 ? 18.435 -13.845 -19.390 1.00 61.91 88 SER A N 1
ATOM 676 C CA . SER A 1 88 ? 17.171 -13.127 -19.542 1.00 61.91 88 SER A CA 1
ATOM 677 C C . SER A 1 88 ? 17.410 -11.665 -19.928 1.00 61.91 88 SER A C 1
ATOM 679 O O . SER A 1 88 ? 18.274 -10.992 -19.382 1.00 61.91 88 SER A O 1
ATOM 681 N N . ARG A 1 89 ? 16.587 -11.141 -20.846 1.00 67.00 89 ARG A N 1
ATOM 682 C CA . ARG A 1 89 ? 16.523 -9.699 -21.172 1.00 67.00 89 ARG A CA 1
ATOM 683 C C . ARG A 1 89 ? 15.934 -8.846 -20.040 1.00 67.00 89 ARG A C 1
ATOM 685 O O . ARG A 1 89 ? 15.815 -7.636 -20.179 1.00 67.00 89 ARG A O 1
ATOM 692 N N . ASN A 1 90 ? 15.485 -9.480 -18.963 1.00 74.06 90 ASN A N 1
ATOM 693 C CA . ASN A 1 90 ? 14.724 -8.830 -17.913 1.00 74.06 90 ASN A CA 1
ATOM 694 C C . ASN A 1 90 ? 15.667 -8.437 -16.777 1.00 74.06 90 ASN A C 1
ATOM 696 O O . ASN A 1 90 ? 16.500 -9.240 -16.357 1.00 74.06 90 ASN A O 1
ATOM 700 N N . LYS A 1 91 ? 15.487 -7.218 -16.264 1.00 79.31 91 LYS A N 1
ATOM 701 C CA . LYS A 1 91 ? 16.252 -6.689 -15.134 1.00 79.31 91 LYS A CA 1
ATOM 702 C C . LYS A 1 91 ? 16.111 -7.615 -13.907 1.00 79.31 91 LYS A C 1
ATOM 704 O O . LYS A 1 91 ? 14.979 -8.029 -13.603 1.00 79.31 91 LYS A O 1
ATOM 709 N N . PRO A 1 92 ? 17.217 -7.946 -13.214 1.00 85.88 92 PRO A N 1
ATOM 710 C CA . PRO A 1 92 ? 17.150 -8.643 -11.938 1.00 85.88 92 PRO A CA 1
ATOM 711 C C . PRO A 1 92 ? 16.481 -7.752 -10.885 1.00 85.88 92 PRO A C 1
ATOM 713 O O . PRO A 1 92 ? 16.716 -6.549 -10.855 1.00 85.88 92 PRO A O 1
ATOM 716 N N . TYR A 1 93 ? 15.643 -8.342 -10.037 1.00 89.31 93 TYR A N 1
ATOM 717 C CA . TYR A 1 93 ? 14.943 -7.657 -8.956 1.00 89.31 93 TYR A CA 1
ATOM 718 C C . TYR A 1 93 ? 15.772 -7.710 -7.673 1.00 89.31 93 TYR A C 1
ATOM 720 O O . TYR A 1 93 ? 16.127 -8.796 -7.204 1.00 89.31 93 TYR A O 1
ATOM 728 N N . THR A 1 94 ? 16.031 -6.547 -7.084 1.00 89.88 94 THR A N 1
ATOM 729 C CA . THR A 1 94 ? 16.727 -6.401 -5.802 1.00 89.88 94 THR A CA 1
ATOM 730 C C . THR A 1 94 ? 15.741 -6.073 -4.688 1.00 89.88 94 THR A C 1
ATOM 732 O O . THR A 1 94 ? 14.864 -5.225 -4.832 1.00 89.88 94 THR A O 1
ATOM 735 N N . PHE A 1 95 ? 15.878 -6.753 -3.550 1.00 91.19 95 PHE A N 1
ATOM 736 C CA . PHE A 1 95 ? 15.112 -6.429 -2.349 1.00 91.19 95 PHE A CA 1
ATOM 737 C C . PHE A 1 95 ? 15.849 -5.346 -1.560 1.00 91.19 95 PHE A C 1
ATOM 739 O O . PHE A 1 95 ? 17.010 -5.535 -1.197 1.00 91.19 95 PHE A O 1
ATOM 746 N N . HIS A 1 96 ? 15.176 -4.229 -1.292 1.00 95.12 96 HIS A N 1
ATOM 747 C CA . HIS A 1 96 ? 15.692 -3.155 -0.446 1.00 95.12 96 HIS A CA 1
ATOM 748 C C . HIS A 1 96 ? 15.063 -3.203 0.951 1.00 95.12 96 HIS A C 1
ATOM 750 O O . HIS A 1 96 ? 13.933 -3.678 1.094 1.00 95.12 96 HIS A O 1
ATOM 756 N N . PRO A 1 97 ? 15.778 -2.720 1.980 1.00 96.94 97 PRO A N 1
ATOM 757 C CA . PRO A 1 97 ? 15.223 -2.591 3.318 1.00 96.94 97 PRO A CA 1
ATOM 758 C C . PRO A 1 97 ? 14.294 -1.366 3.410 1.00 96.94 97 PRO A C 1
ATOM 760 O O . PRO A 1 97 ? 14.255 -0.514 2.514 1.00 96.94 97 PRO A O 1
ATOM 763 N N . VAL A 1 98 ? 13.523 -1.282 4.493 1.00 96.62 98 VAL A N 1
ATOM 764 C CA . VAL A 1 98 ? 12.411 -0.326 4.644 1.00 96.62 98 VAL A CA 1
ATOM 765 C C . VAL A 1 98 ? 12.900 1.118 4.717 1.00 96.62 98 VAL A C 1
ATOM 767 O O . VAL A 1 98 ? 12.302 2.014 4.122 1.00 96.62 98 VAL A O 1
ATOM 770 N N . GLU A 1 99 ? 14.036 1.351 5.362 1.00 97.00 99 GLU A N 1
ATOM 771 C CA . GLU A 1 99 ? 14.605 2.680 5.598 1.00 97.00 99 GLU A CA 1
ATOM 772 C C . GLU A 1 99 ? 15.029 3.346 4.284 1.00 97.00 99 GLU A C 1
ATOM 774 O O . GLU A 1 99 ? 14.977 4.567 4.132 1.00 97.00 99 GLU A O 1
ATOM 779 N N . VAL A 1 100 ? 15.448 2.548 3.297 1.00 97.44 100 VAL A N 1
ATOM 780 C CA . VAL A 1 100 ? 15.732 3.040 1.941 1.00 97.44 100 VAL A CA 1
ATOM 781 C C . VAL A 1 100 ? 14.442 3.500 1.268 1.00 97.44 100 VAL A C 1
ATOM 783 O O . VAL A 1 100 ? 14.438 4.543 0.621 1.00 97.44 100 VAL A O 1
ATOM 786 N N . SER A 1 101 ? 13.345 2.765 1.457 1.00 97.19 101 SER A N 1
ATOM 787 C CA . SER A 1 101 ? 12.047 3.114 0.879 1.00 97.19 101 SER A CA 1
ATOM 788 C C . SER A 1 101 ? 11.487 4.412 1.454 1.00 97.19 101 SER A C 1
ATOM 790 O O . SER A 1 101 ? 11.039 5.272 0.698 1.00 97.19 101 SER A O 1
ATOM 792 N N . ILE A 1 102 ? 11.573 4.596 2.774 1.00 97.62 102 ILE A N 1
ATOM 793 C CA . ILE A 1 102 ? 11.113 5.823 3.439 1.00 97.62 102 ILE A CA 1
ATOM 794 C C . ILE A 1 102 ? 11.903 7.034 2.926 1.00 97.62 102 ILE A C 1
ATOM 796 O O . ILE A 1 102 ? 11.303 8.025 2.513 1.00 97.62 102 ILE A O 1
ATOM 800 N N . ARG A 1 103 ? 13.237 6.920 2.850 1.00 98.12 103 ARG A N 1
ATOM 801 C CA . ARG A 1 103 ? 14.093 7.972 2.276 1.00 98.12 103 ARG A CA 1
ATOM 802 C C . ARG A 1 103 ? 13.770 8.251 0.810 1.00 98.12 103 ARG A C 1
ATOM 804 O O . ARG A 1 103 ? 13.781 9.403 0.392 1.00 98.12 103 ARG A O 1
ATOM 811 N N . TYR A 1 104 ? 13.468 7.217 0.026 1.00 97.75 104 TYR A N 1
ATOM 812 C CA . TYR A 1 104 ? 13.096 7.377 -1.378 1.00 97.75 104 TYR A CA 1
ATOM 813 C C . TYR A 1 104 ? 11.785 8.158 -1.546 1.00 97.75 104 TYR A C 1
ATOM 815 O O . TYR A 1 104 ? 11.724 9.047 -2.389 1.00 97.75 104 TYR A O 1
ATOM 823 N N . MET A 1 105 ? 10.774 7.911 -0.709 1.00 96.25 105 MET A N 1
ATOM 824 C CA . MET A 1 105 ? 9.502 8.654 -0.746 1.00 96.25 105 MET A CA 1
ATOM 825 C C . MET A 1 105 ? 9.666 10.157 -0.456 1.00 96.25 105 MET A C 1
ATOM 827 O O . MET A 1 105 ? 8.820 10.953 -0.848 1.00 96.25 105 MET A O 1
ATOM 831 N N . GLU A 1 106 ? 10.729 10.546 0.249 1.00 96.50 106 GLU A N 1
ATOM 832 C CA . GLU A 1 106 ? 11.067 11.945 0.564 1.00 96.50 106 GLU A CA 1
ATOM 833 C C . GLU A 1 106 ? 11.999 12.587 -0.465 1.00 96.50 106 GLU A C 1
ATOM 835 O O . GLU A 1 106 ? 12.221 13.796 -0.448 1.00 96.50 106 GLU A O 1
ATOM 840 N N . SER A 1 107 ? 12.559 11.775 -1.355 1.00 97.44 107 SER A N 1
ATOM 841 C CA . SER A 1 107 ? 13.546 12.209 -2.329 1.00 97.44 107 SER A CA 1
ATOM 842 C C . SER A 1 107 ? 12.906 12.994 -3.489 1.00 97.44 107 SER A C 1
ATOM 844 O O . SER A 1 107 ? 11.757 12.725 -3.861 1.00 97.44 107 SER A O 1
ATOM 846 N N . PR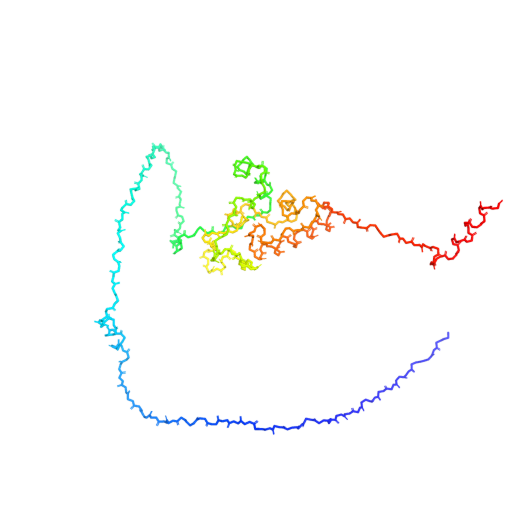O A 1 108 ? 13.636 13.938 -4.117 1.00 97.94 108 PRO A N 1
ATOM 847 C CA . PRO A 1 108 ? 13.134 14.668 -5.284 1.00 97.94 108 PRO A CA 1
ATOM 848 C C . PRO A 1 108 ? 12.830 13.739 -6.467 1.00 97.94 108 PRO A C 1
ATOM 850 O O . PRO A 1 108 ? 11.868 13.972 -7.191 1.00 97.94 108 PRO A O 1
ATOM 853 N N . GLN A 1 109 ? 13.564 12.631 -6.607 1.00 97.25 109 GLN A N 1
ATOM 854 C CA . GLN A 1 109 ? 13.375 11.648 -7.676 1.00 97.25 109 GLN A CA 1
ATOM 855 C C . GLN A 1 109 ? 11.973 11.032 -7.655 1.00 97.25 109 GLN A C 1
ATOM 857 O O . GLN A 1 109 ? 11.381 10.793 -8.705 1.00 97.25 109 GLN A O 1
ATOM 862 N N . TYR A 1 110 ? 11.427 10.764 -6.466 1.00 97.44 110 TYR A N 1
ATOM 863 C CA . TYR A 1 110 ? 10.063 10.251 -6.345 1.00 97.44 110 TYR A CA 1
ATOM 864 C C . TYR A 1 110 ? 9.040 11.296 -6.812 1.00 97.44 110 TYR A C 1
ATOM 866 O O . TYR A 1 110 ? 8.133 10.974 -7.582 1.00 97.44 110 TYR A O 1
ATOM 874 N N . SER A 1 111 ? 9.226 12.551 -6.396 1.00 96.75 111 SER A N 1
ATOM 875 C CA . SER A 1 111 ? 8.365 13.674 -6.783 1.00 96.75 111 SER A CA 1
ATOM 876 C C . SER A 1 111 ? 8.398 13.938 -8.293 1.00 96.75 111 SER A C 1
ATOM 878 O O . SER A 1 111 ? 7.358 14.161 -8.901 1.00 96.75 111 SER A O 1
ATOM 880 N N . GLU A 1 112 ? 9.559 13.835 -8.937 1.00 96.69 112 GLU A N 1
ATOM 881 C CA . GLU A 1 112 ? 9.681 14.000 -10.392 1.00 96.69 112 GLU A CA 1
ATOM 882 C C . GLU A 1 112 ? 8.949 12.902 -11.178 1.00 96.69 112 GLU A C 1
ATOM 884 O O . GLU A 1 112 ? 8.336 13.178 -12.209 1.00 96.69 112 GLU A O 1
ATOM 889 N N . VAL A 1 113 ? 8.999 11.653 -10.699 1.00 96.12 113 VAL A N 1
ATOM 890 C CA . VAL A 1 113 ? 8.404 10.498 -11.394 1.00 96.12 113 VAL A CA 1
ATOM 891 C C . VAL A 1 113 ? 6.891 10.407 -11.181 1.00 96.12 113 VAL A C 1
ATOM 893 O O . VAL A 1 113 ? 6.155 10.095 -12.121 1.00 96.12 113 VAL A O 1
ATOM 896 N N . TYR A 1 114 ? 6.428 10.624 -9.949 1.00 96.31 114 TYR A N 1
ATOM 897 C CA . TYR A 1 114 ? 5.033 10.401 -9.551 1.00 96.3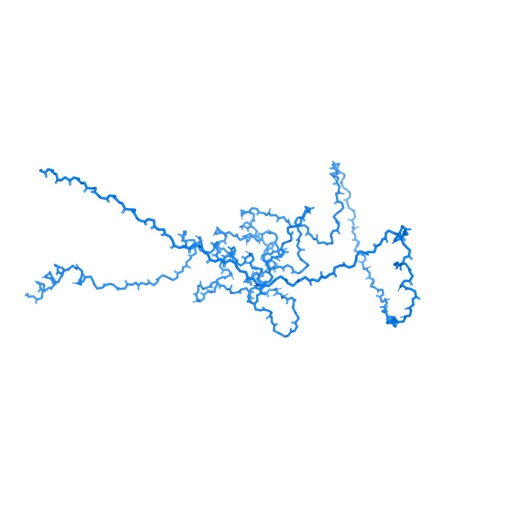1 114 TYR A CA 1
ATOM 898 C C . TYR A 1 114 ? 4.246 11.695 -9.329 1.00 96.31 114 TYR A C 1
ATOM 900 O O . TYR A 1 114 ? 3.028 11.712 -9.514 1.00 96.31 114 TYR A O 1
ATOM 908 N N . GLY A 1 115 ? 4.918 12.786 -8.967 1.00 94.75 115 GLY A N 1
ATOM 909 C CA . GLY A 1 115 ? 4.279 14.053 -8.635 1.00 94.75 115 GLY A CA 1
ATOM 910 C C . GLY A 1 115 ? 3.334 13.925 -7.444 1.00 94.75 115 GLY A C 1
ATOM 911 O O . GLY A 1 115 ? 3.673 13.347 -6.412 1.00 94.75 115 GLY A O 1
ATOM 912 N N . ASN A 1 116 ? 2.130 14.475 -7.608 1.00 94.38 116 ASN A N 1
ATOM 913 C CA . ASN A 1 116 ? 1.076 14.459 -6.590 1.00 94.38 116 ASN A CA 1
ATOM 914 C C . ASN A 1 116 ? 0.150 13.237 -6.697 1.00 94.38 116 ASN A C 1
ATOM 916 O O . ASN A 1 116 ? -0.697 13.026 -5.827 1.00 94.38 116 ASN A O 1
ATOM 920 N N . ASP A 1 117 ? 0.279 12.454 -7.766 1.00 95.19 117 ASP A N 1
ATOM 921 C CA . ASP A 1 117 ? -0.601 11.326 -8.033 1.00 95.19 117 ASP A CA 1
ATOM 922 C C . ASP A 1 117 ? -0.135 10.067 -7.281 1.00 95.19 117 ASP A C 1
ATOM 924 O O . ASP A 1 117 ? 1.063 9.868 -7.055 1.00 95.19 117 ASP A O 1
ATOM 928 N N . PRO A 1 118 ? -1.057 9.164 -6.893 1.00 96.69 118 PRO A N 1
ATOM 929 C CA . PRO A 1 118 ? -0.663 7.912 -6.266 1.00 96.69 118 PRO A CA 1
ATOM 930 C C . PRO A 1 118 ? 0.079 7.005 -7.255 1.00 96.69 118 PRO A C 1
ATOM 932 O O . PRO A 1 118 ? -0.214 6.983 -8.449 1.00 96.69 118 PRO A O 1
ATOM 935 N N . VAL A 1 119 ? 0.985 6.166 -6.744 1.00 97.44 119 VAL A N 1
ATOM 936 C CA . VAL A 1 119 ? 1.924 5.349 -7.545 1.00 97.44 119 VAL A CA 1
ATOM 937 C C . VAL A 1 119 ? 1.263 4.537 -8.672 1.00 97.44 119 VAL A C 1
ATOM 939 O O . VAL A 1 119 ? 1.867 4.265 -9.711 1.00 97.44 119 VAL A O 1
ATOM 942 N N . TRP A 1 120 ? 0.022 4.097 -8.472 1.00 96.31 120 TRP A N 1
ATOM 943 C CA . TRP A 1 120 ? -0.676 3.192 -9.381 1.00 96.31 120 TRP A CA 1
ATOM 944 C C . TRP A 1 120 ? -1.445 3.881 -10.522 1.00 96.31 120 TRP A C 1
ATOM 946 O O . TRP A 1 120 ? -1.958 3.166 -11.385 1.00 96.31 120 TRP A O 1
ATOM 956 N N . THR A 1 121 ? -1.518 5.217 -10.584 1.00 96.12 121 THR A N 1
ATOM 957 C CA . THR A 1 121 ? -2.273 5.944 -11.632 1.00 96.12 121 THR A CA 1
ATOM 958 C C . THR A 1 121 ? -1.731 5.698 -13.035 1.00 96.12 121 THR A C 1
ATOM 960 O O . THR A 1 121 ? -2.481 5.346 -13.945 1.00 96.12 121 THR A O 1
ATOM 963 N N . ASN A 1 122 ? -0.412 5.804 -13.200 1.00 93.62 122 ASN A N 1
ATOM 964 C CA . ASN A 1 122 ? 0.268 5.714 -14.494 1.00 93.62 122 ASN A CA 1
ATOM 965 C C . ASN A 1 122 ? 0.481 4.269 -14.975 1.00 93.62 122 ASN A C 1
ATOM 967 O O . ASN A 1 122 ? 1.275 4.007 -15.882 1.00 93.62 122 ASN A O 1
ATOM 971 N N . TYR A 1 123 ? -0.211 3.300 -14.374 1.00 95.88 123 TYR A N 1
ATOM 972 C CA . TYR A 1 123 ? -0.069 1.892 -14.704 1.00 95.88 123 TYR A CA 1
ATOM 973 C C . TYR A 1 123 ? -1.293 1.331 -15.424 1.00 95.88 123 TYR A C 1
ATOM 975 O O . TYR A 1 123 ? -2.422 1.368 -14.937 1.00 95.88 123 TYR A O 1
ATOM 983 N N . ARG A 1 124 ? -1.043 0.688 -16.570 1.00 95.25 124 ARG A N 1
ATOM 984 C CA . ARG A 1 124 ? -2.059 -0.031 -17.341 1.00 95.25 124 ARG A CA 1
ATOM 985 C C . ARG A 1 124 ? -1.652 -1.482 -17.553 1.00 95.25 124 ARG A C 1
ATOM 987 O O . ARG A 1 124 ? -0.580 -1.795 -18.075 1.00 95.25 124 ARG A O 1
ATOM 994 N N . ARG A 1 125 ? -2.546 -2.396 -17.176 1.00 94.56 125 ARG A N 1
ATOM 995 C CA . ARG A 1 125 ? -2.324 -3.835 -17.323 1.00 94.56 125 ARG A CA 1
ATOM 996 C C . ARG A 1 125 ? -2.754 -4.327 -18.702 1.00 94.56 125 ARG A C 1
ATOM 998 O O . ARG A 1 125 ? -3.877 -4.085 -19.131 1.00 94.56 125 ARG A O 1
ATOM 1005 N N . ASN A 1 126 ? -1.897 -5.129 -19.324 1.00 94.50 126 ASN A N 1
ATOM 1006 C CA . ASN A 1 126 ? -2.208 -5.811 -20.577 1.00 94.50 126 ASN A CA 1
ATOM 1007 C C . ASN A 1 126 ? -3.021 -7.086 -20.298 1.00 94.50 126 ASN A C 1
ATOM 1009 O O . ASN A 1 126 ? -2.584 -7.963 -19.547 1.00 94.50 126 ASN A O 1
ATOM 1013 N N . PHE A 1 127 ? -4.203 -7.194 -20.900 1.00 94.50 127 PHE A N 1
ATOM 1014 C CA . PHE A 1 127 ? -5.048 -8.389 -20.899 1.00 94.50 127 PHE A CA 1
ATOM 1015 C C . PHE A 1 127 ? -5.832 -8.464 -22.215 1.00 94.50 127 PHE A C 1
ATOM 1017 O O . PHE A 1 127 ? -5.916 -7.487 -22.954 1.00 94.50 127 PHE A O 1
ATOM 1024 N N . LYS A 1 128 ? -6.373 -9.641 -22.536 1.00 95.75 128 LYS A N 1
ATOM 1025 C CA . LYS A 1 128 ? -7.132 -9.863 -23.771 1.00 95.75 128 LYS A CA 1
ATOM 1026 C C . LYS A 1 128 ? -8.591 -9.431 -23.592 1.00 95.75 128 LYS A C 1
ATOM 1028 O O . LYS A 1 128 ? -9.220 -9.836 -22.621 1.00 95.75 128 LYS A O 1
ATOM 1033 N N . GLY A 1 129 ? -9.131 -8.713 -24.577 1.00 95.62 129 GLY A N 1
ATOM 1034 C CA . GLY A 1 129 ? -10.537 -8.299 -24.621 1.00 95.62 129 GLY A CA 1
ATOM 1035 C C . GLY A 1 129 ? -10.810 -6.963 -23.926 1.00 95.62 129 GLY A C 1
ATOM 1036 O O . GLY A 1 129 ? -9.892 -6.288 -23.470 1.00 95.62 129 GLY A O 1
ATOM 1037 N N . GLN A 1 130 ? -12.088 -6.580 -23.871 1.00 94.62 130 GLN A N 1
ATOM 1038 C CA . GLN A 1 130 ? -12.532 -5.310 -23.284 1.00 94.62 130 GLN A CA 1
ATOM 1039 C C . GLN A 1 130 ? -12.531 -5.337 -21.750 1.00 94.62 130 GLN A C 1
ATOM 1041 O O . GLN A 1 130 ? -12.200 -4.343 -21.108 1.00 94.62 130 GLN A O 1
ATOM 1046 N N . TYR A 1 131 ? -12.877 -6.479 -21.154 1.00 94.69 131 TYR A N 1
ATOM 1047 C CA . TYR A 1 131 ? -13.012 -6.614 -19.708 1.00 94.69 131 TYR A CA 1
ATOM 1048 C C . TYR A 1 131 ? -11.788 -7.276 -19.087 1.00 94.69 131 TYR A C 1
ATOM 1050 O O . TYR A 1 131 ? -11.334 -8.333 -19.529 1.00 94.69 131 TYR A O 1
ATOM 1058 N N . ALA A 1 132 ? -11.274 -6.662 -18.022 1.00 94.94 132 ALA A N 1
ATOM 1059 C CA . ALA A 1 132 ? -10.172 -7.222 -17.258 1.00 94.94 132 ALA A CA 1
ATOM 1060 C C . ALA A 1 132 ? -10.584 -8.551 -16.602 1.00 94.94 132 ALA A C 1
ATOM 1062 O O . ALA A 1 132 ? -11.716 -8.673 -16.122 1.00 94.94 132 ALA A O 1
ATOM 1063 N N . PRO A 1 133 ? -9.667 -9.533 -16.503 1.00 95.25 133 PRO A N 1
ATOM 1064 C CA . PRO A 1 133 ? -9.934 -10.740 -15.737 1.00 95.25 133 PRO A CA 1
ATOM 1065 C C . PRO A 1 133 ? -10.221 -10.373 -14.271 1.00 95.25 133 PRO A C 1
ATOM 1067 O O . PRO A 1 133 ? -9.565 -9.476 -13.734 1.00 95.25 133 PRO A O 1
ATOM 1070 N N . PRO A 1 134 ? -11.134 -11.089 -13.590 1.00 93.12 134 PRO A N 1
ATOM 1071 C CA . PRO A 1 134 ? -11.572 -10.733 -12.238 1.00 93.12 134 PRO A CA 1
ATOM 1072 C C . PRO A 1 134 ? -10.435 -10.780 -11.212 1.00 93.12 134 PRO A C 1
ATOM 1074 O O . PRO A 1 134 ? -10.446 -10.044 -10.234 1.00 93.12 134 PRO A O 1
ATOM 1077 N N . LYS A 1 135 ? -9.430 -11.634 -11.435 1.00 94.88 135 LYS A N 1
ATOM 1078 C CA . LYS A 1 135 ? -8.268 -11.782 -10.554 1.00 94.88 135 LYS A CA 1
ATOM 1079 C C . LYS A 1 135 ? -6.997 -11.307 -11.249 1.00 94.88 135 LYS A C 1
ATOM 1081 O O . LYS A 1 135 ? -6.757 -11.582 -12.431 1.00 94.88 135 LYS A O 1
ATOM 1086 N N . THR A 1 136 ? -6.126 -10.648 -10.490 1.00 95.75 136 THR A N 1
ATOM 1087 C CA . THR A 1 136 ? -4.786 -10.304 -10.966 1.00 95.75 136 THR A CA 1
ATOM 1088 C C . THR A 1 136 ? -3.839 -11.506 -10.931 1.00 95.75 136 THR A C 1
ATOM 1090 O O . THR A 1 136 ? -4.133 -12.578 -10.382 1.00 95.75 136 THR A O 1
ATOM 1093 N N . ARG A 1 137 ? -2.689 -11.368 -11.600 1.00 94.38 137 ARG A N 1
ATOM 1094 C CA . ARG A 1 137 ? -1.631 -12.393 -11.599 1.00 94.38 137 ARG A CA 1
ATOM 1095 C C . ARG A 1 137 ? -1.155 -12.688 -10.173 1.00 94.38 137 ARG A C 1
ATOM 1097 O O . ARG A 1 137 ? -1.255 -11.832 -9.298 1.00 94.38 137 ARG A O 1
ATOM 1104 N N . ARG A 1 138 ? -0.632 -13.899 -9.949 1.00 95.19 138 ARG A N 1
ATOM 1105 C CA . ARG A 1 138 ? -0.170 -14.350 -8.621 1.00 95.19 138 ARG A CA 1
ATOM 1106 C C . ARG A 1 138 ? 0.974 -13.474 -8.096 1.00 95.19 138 ARG A C 1
ATOM 1108 O O . ARG A 1 138 ? 0.831 -12.870 -7.040 1.00 95.19 138 ARG A O 1
ATOM 1115 N N . SER A 1 139 ? 2.046 -13.338 -8.871 1.00 95.19 139 SER A N 1
ATOM 1116 C CA . SER A 1 139 ? 3.199 -12.480 -8.580 1.00 95.19 139 SER A CA 1
ATOM 1117 C C . SER A 1 139 ? 3.739 -11.852 -9.870 1.00 95.19 139 SER A C 1
ATOM 1119 O O . SER A 1 139 ? 3.466 -12.348 -10.965 1.00 95.19 139 SER A O 1
ATOM 1121 N N . CYS A 1 140 ? 4.458 -10.733 -9.746 1.00 93.50 140 CYS A N 1
ATOM 1122 C CA . CYS A 1 140 ? 5.249 -10.145 -10.840 1.00 93.50 140 CYS A CA 1
ATOM 1123 C C . CYS A 1 140 ? 6.699 -10.624 -10.823 1.00 93.50 140 CYS A C 1
ATOM 1125 O O . CYS A 1 140 ? 7.309 -10.752 -11.881 1.00 93.50 140 CYS A O 1
ATOM 1127 N N . ILE A 1 141 ? 7.219 -10.862 -9.620 1.00 91.62 141 ILE A N 1
ATOM 1128 C CA . ILE A 1 141 ? 8.560 -11.378 -9.383 1.00 91.62 141 ILE A CA 1
ATOM 1129 C C . ILE A 1 141 ? 8.504 -12.890 -9.595 1.00 91.62 141 ILE A C 1
ATOM 1131 O O . ILE A 1 141 ? 7.634 -13.579 -9.037 1.00 91.62 141 ILE A O 1
ATOM 1135 N N . ILE A 1 142 ? 9.395 -13.379 -10.450 1.00 88.44 142 ILE A N 1
ATOM 1136 C CA . ILE A 1 142 ? 9.571 -14.797 -10.739 1.00 88.44 142 ILE A CA 1
ATOM 1137 C C . ILE A 1 142 ? 10.716 -15.297 -9.858 1.00 88.44 142 ILE A C 1
ATOM 11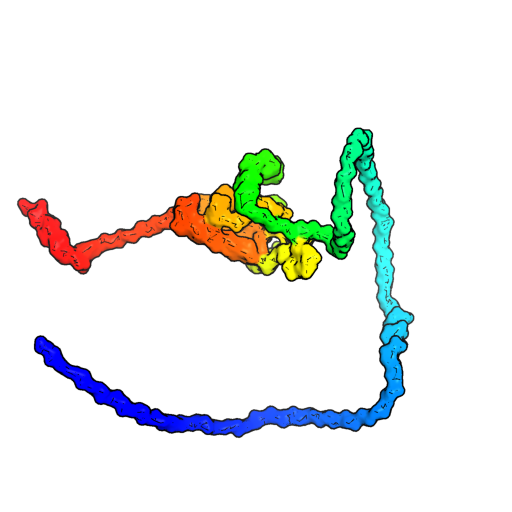39 O O . ILE A 1 142 ? 11.853 -14.846 -9.987 1.00 88.44 142 ILE A O 1
ATOM 1143 N N . PHE A 1 143 ? 10.393 -16.230 -8.963 1.00 82.94 143 PHE A N 1
ATOM 1144 C CA . PHE A 1 143 ? 11.343 -16.911 -8.085 1.00 82.94 143 PHE A CA 1
ATOM 1145 C C . PHE A 1 143 ? 11.945 -18.108 -8.841 1.00 82.94 143 PHE A C 1
ATOM 1147 O O . PHE A 1 143 ? 11.521 -19.245 -8.657 1.00 82.94 143 PHE A O 1
ATOM 1154 N N . ALA A 1 144 ? 12.839 -17.827 -9.791 1.00 78.56 144 ALA A N 1
ATOM 1155 C CA . ALA A 1 144 ? 13.618 -18.822 -10.538 1.00 78.56 144 ALA A CA 1
ATOM 1156 C C . ALA A 1 144 ? 15.060 -18.867 -9.979 1.00 78.56 144 ALA A C 1
ATOM 1158 O O . ALA A 1 144 ? 15.422 -17.930 -9.265 1.00 78.56 144 ALA A O 1
ATOM 1159 N N . PRO A 1 145 ? 15.874 -19.910 -10.262 1.00 73.62 145 PRO A N 1
ATOM 1160 C CA . PRO A 1 145 ? 17.253 -19.965 -9.773 1.00 73.62 145 PRO A CA 1
ATOM 1161 C C . PRO A 1 145 ? 18.038 -18.746 -10.275 1.00 73.62 145 PRO A C 1
ATOM 1163 O O . PRO A 1 145 ? 17.885 -18.351 -11.431 1.00 73.62 145 PRO A O 1
ATOM 1166 N N . ASP A 1 146 ? 18.797 -18.154 -9.356 1.00 76.94 146 ASP A N 1
ATOM 1167 C CA . ASP A 1 146 ? 19.249 -16.760 -9.315 1.00 76.94 146 ASP A CA 1
ATOM 1168 C C . ASP A 1 146 ? 19.661 -16.129 -10.663 1.00 76.94 146 ASP A C 1
ATOM 1170 O O . ASP A 1 146 ? 20.372 -16.759 -11.454 1.00 76.94 146 ASP A O 1
ATOM 1174 N N . PRO A 1 147 ? 19.294 -14.854 -10.929 1.00 77.44 147 PRO A N 1
ATOM 1175 C CA . PRO A 1 147 ? 18.644 -13.888 -10.031 1.00 77.44 147 PRO A CA 1
ATOM 1176 C C . PRO A 1 147 ? 17.109 -13.825 -10.152 1.00 77.44 147 PRO A C 1
ATOM 1178 O O . PRO A 1 147 ? 16.521 -14.099 -11.206 1.00 77.44 147 PRO A O 1
ATOM 1181 N N . TYR A 1 148 ? 16.454 -13.344 -9.087 1.00 84.88 148 TYR A N 1
ATOM 1182 C CA . TYR A 1 148 ? 15.042 -12.951 -9.133 1.00 84.88 148 TYR A CA 1
ATOM 1183 C C . TYR A 1 148 ? 14.808 -12.004 -10.296 1.00 84.88 148 TYR A C 1
ATOM 1185 O O . TYR A 1 148 ? 15.565 -11.062 -10.496 1.00 84.88 148 TYR A O 1
ATOM 1193 N N . THR A 1 149 ? 13.768 -12.255 -11.079 1.00 87.00 149 THR A N 1
ATOM 1194 C CA . THR A 1 149 ? 13.553 -11.521 -12.325 1.00 87.00 149 THR A CA 1
ATOM 1195 C C . THR A 1 149 ? 12.127 -10.998 -12.389 1.00 87.00 149 THR A C 1
ATOM 1197 O O . THR A 1 149 ? 11.170 -11.693 -12.026 1.00 87.00 149 THR A O 1
ATOM 1200 N N . ASN A 1 150 ? 11.975 -9.774 -12.888 1.00 89.69 150 ASN A N 1
ATOM 1201 C CA . ASN A 1 150 ? 10.667 -9.182 -13.117 1.00 89.69 150 ASN A CA 1
ATOM 1202 C C . ASN A 1 150 ? 9.992 -9.731 -14.382 1.00 89.69 150 ASN A C 1
ATOM 1204 O O . ASN A 1 150 ? 10.620 -10.037 -15.398 1.00 89.69 150 ASN A O 1
ATOM 1208 N N . THR A 1 151 ? 8.663 -9.817 -14.335 1.00 88.12 151 THR A N 1
ATOM 1209 C CA . THR A 1 151 ? 7.845 -9.957 -15.548 1.00 88.12 151 THR A CA 1
ATOM 1210 C C . THR A 1 151 ? 7.977 -8.690 -16.404 1.00 88.12 151 THR A C 1
ATOM 1212 O O . THR A 1 151 ? 8.118 -7.610 -15.848 1.00 88.12 151 THR A O 1
ATOM 1215 N N . GLY A 1 152 ? 7.840 -8.790 -17.732 1.00 88.12 152 GLY A N 1
ATOM 1216 C CA . GLY A 1 152 ? 8.051 -7.655 -18.649 1.00 88.12 152 GLY A CA 1
ATOM 1217 C C . GLY A 1 152 ? 7.226 -6.390 -18.357 1.00 88.12 152 GLY A C 1
ATOM 1218 O O . GLY A 1 152 ? 7.774 -5.300 -18.381 1.00 88.12 152 GLY A O 1
ATOM 1219 N N . ASN A 1 153 ? 5.931 -6.516 -18.033 1.00 92.88 153 ASN A N 1
ATOM 1220 C CA . ASN A 1 153 ? 5.109 -5.398 -17.538 1.00 92.88 153 ASN A CA 1
ATOM 1221 C C . ASN A 1 153 ? 4.775 -5.660 -16.057 1.00 92.88 153 ASN A C 1
ATOM 1223 O O . ASN A 1 153 ? 3.769 -6.331 -15.815 1.00 92.88 153 ASN A O 1
ATOM 1227 N N . PRO A 1 154 ? 5.630 -5.302 -15.077 1.00 94.81 154 PRO A N 1
ATOM 1228 C CA . PRO A 1 154 ? 5.435 -5.566 -13.642 1.00 94.81 154 PRO A CA 1
ATOM 1229 C C . PRO A 1 154 ? 4.381 -4.636 -13.012 1.00 94.81 154 PRO A C 1
ATOM 1231 O O . PRO A 1 154 ? 3.880 -3.739 -13.664 1.00 94.81 154 PRO A O 1
ATOM 1234 N N . CYS A 1 155 ? 3.959 -4.901 -11.771 1.00 96.00 155 CYS A N 1
ATOM 1235 C CA . CYS A 1 155 ? 2.984 -4.052 -11.070 1.00 96.00 155 CYS A CA 1
ATOM 1236 C C . CYS A 1 155 ? 3.602 -2.699 -10.661 1.00 96.00 155 CYS A C 1
ATOM 1238 O O . CYS A 1 155 ? 4.825 -2.655 -10.591 1.00 96.00 155 CYS A O 1
ATOM 1240 N N . PRO A 1 156 ? 2.822 -1.656 -10.309 1.00 96.00 156 PRO A N 1
ATOM 1241 C CA . PRO A 1 156 ? 3.376 -0.353 -9.907 1.00 96.00 156 PRO A CA 1
ATOM 1242 C C . PRO A 1 156 ? 4.438 -0.461 -8.802 1.00 96.00 156 PRO A C 1
ATOM 1244 O O . PRO A 1 156 ? 5.531 0.061 -8.942 1.00 96.00 156 PRO A O 1
ATOM 1247 N N . ILE A 1 157 ? 4.156 -1.262 -7.769 1.00 96.75 157 ILE A N 1
ATOM 1248 C CA . ILE A 1 157 ? 5.087 -1.540 -6.660 1.00 96.75 157 ILE A CA 1
ATOM 1249 C C . ILE A 1 157 ? 6.273 -2.410 -7.105 1.00 96.75 157 ILE A C 1
ATOM 1251 O O . ILE A 1 157 ? 7.379 -2.269 -6.625 1.00 96.75 157 ILE A O 1
ATOM 1255 N N . CYS A 1 158 ? 6.049 -3.353 -8.019 1.00 94.50 158 CYS A N 1
ATOM 1256 C CA . CYS A 1 158 ? 7.047 -4.347 -8.411 1.00 94.50 158 CYS A CA 1
ATOM 1257 C C . CYS A 1 158 ? 8.021 -3.826 -9.481 1.00 94.50 158 CYS A C 1
ATOM 1259 O O . CYS A 1 158 ? 9.035 -4.466 -9.757 1.00 94.50 158 CYS A O 1
ATOM 1261 N N . ARG A 1 159 ? 7.634 -2.754 -10.182 1.00 93.12 159 ARG A N 1
ATOM 1262 C CA . ARG A 1 159 ? 8.443 -2.090 -11.205 1.00 93.12 159 ARG A CA 1
ATOM 1263 C C . ARG A 1 159 ? 9.607 -1.350 -10.558 1.00 93.12 159 ARG A C 1
ATOM 1265 O O . ARG A 1 159 ? 10.717 -1.418 -11.075 1.00 93.12 159 ARG A O 1
ATOM 1272 N N . ASP A 1 160 ? 9.327 -0.715 -9.427 1.00 94.38 160 ASP A N 1
ATOM 1273 C CA . ASP A 1 160 ? 10.238 0.170 -8.725 1.00 94.38 160 ASP A CA 1
ATOM 1274 C C . ASP A 1 160 ? 10.699 -0.514 -7.436 1.00 94.38 160 ASP A C 1
ATOM 1276 O O . ASP A 1 160 ? 9.941 -0.677 -6.485 1.00 94.38 160 ASP A O 1
ATOM 1280 N N . GLU A 1 161 ? 11.962 -0.925 -7.404 1.00 92.44 161 GLU A N 1
ATOM 1281 C CA . GLU A 1 161 ? 12.536 -1.730 -6.314 1.00 92.44 161 GLU A CA 1
ATOM 1282 C C . GLU A 1 161 ? 12.553 -0.991 -4.963 1.00 92.44 161 GLU A C 1
ATOM 1284 O O . GLU A 1 161 ? 12.513 -1.620 -3.906 1.00 92.44 161 GLU A O 1
ATOM 1289 N N . TYR A 1 162 ? 12.584 0.343 -4.990 1.00 96.50 162 TYR A N 1
ATOM 1290 C CA . TYR A 1 162 ? 12.604 1.190 -3.797 1.00 96.50 162 TYR A CA 1
ATOM 1291 C C . TYR A 1 162 ? 11.238 1.325 -3.117 1.00 96.50 162 TYR A C 1
ATOM 1293 O O . TYR A 1 162 ? 11.168 1.839 -2.001 1.00 96.50 162 TYR A O 1
ATOM 1301 N N . LEU A 1 163 ? 10.147 0.879 -3.749 1.00 96.62 163 LEU A N 1
ATOM 1302 C CA . LEU A 1 163 ? 8.816 0.893 -3.144 1.00 96.62 163 LEU A CA 1
ATOM 1303 C C . LEU A 1 163 ? 8.596 -0.392 -2.348 1.00 96.62 163 LEU A C 1
ATOM 1305 O O . LEU A 1 163 ? 8.129 -1.412 -2.858 1.00 96.62 163 LEU A O 1
ATOM 1309 N N . VAL A 1 164 ? 8.934 -0.331 -1.065 1.00 97.00 164 VAL A N 1
ATOM 1310 C CA . VAL A 1 164 ? 8.837 -1.458 -0.142 1.00 97.00 164 VAL A CA 1
ATOM 1311 C C . VAL A 1 164 ? 7.562 -1.313 0.684 1.00 97.00 164 VAL A C 1
ATOM 1313 O O . VAL A 1 164 ? 7.356 -0.320 1.378 1.00 97.00 164 VAL A O 1
ATOM 1316 N N . VAL A 1 165 ? 6.693 -2.321 0.601 1.00 97.75 165 VAL A N 1
ATOM 1317 C CA . VAL A 1 165 ? 5.439 -2.378 1.364 1.00 97.75 165 VAL A CA 1
ATOM 1318 C C . VAL A 1 165 ? 5.742 -2.831 2.787 1.00 97.75 165 VAL A C 1
ATOM 1320 O O . VAL A 1 165 ? 6.086 -3.992 2.989 1.00 97.75 165 VAL A O 1
ATOM 1323 N N . HIS A 1 166 ? 5.611 -1.916 3.744 1.00 98.19 166 HIS A N 1
ATOM 1324 C CA . HIS A 1 166 ? 5.825 -2.144 5.174 1.00 98.19 166 HIS A CA 1
ATOM 1325 C C . HIS A 1 166 ? 4.969 -1.177 6.004 1.00 98.19 166 HIS A C 1
ATOM 1327 O O . HIS A 1 166 ? 4.725 -0.053 5.559 1.00 98.19 166 HIS A O 1
ATOM 1333 N N . TYR A 1 167 ? 4.556 -1.592 7.207 1.00 98.31 167 TYR A N 1
ATOM 1334 C CA . TYR A 1 167 ? 3.697 -0.814 8.117 1.00 98.31 167 TYR A CA 1
ATOM 1335 C C . TYR A 1 167 ? 4.269 0.566 8.497 1.00 98.31 167 TYR A C 1
ATOM 1337 O O . TYR A 1 167 ? 3.513 1.517 8.680 1.00 98.31 167 TYR A O 1
ATOM 1345 N N . GLU A 1 168 ? 5.596 0.703 8.565 1.00 97.62 168 GLU A N 1
ATOM 1346 C CA . GLU A 1 168 ? 6.277 1.967 8.894 1.00 97.62 168 GLU A CA 1
ATOM 1347 C C . GLU A 1 168 ? 6.159 3.004 7.773 1.00 97.62 168 GLU A C 1
ATOM 1349 O O . GLU A 1 168 ? 6.124 4.210 8.025 1.00 97.62 168 GLU A O 1
ATOM 1354 N N . ASN A 1 169 ? 6.047 2.552 6.519 1.00 97.50 169 ASN A N 1
ATOM 1355 C CA . ASN A 1 169 ? 5.915 3.435 5.367 1.00 97.50 169 ASN A CA 1
ATOM 1356 C C . ASN A 1 169 ? 4.453 3.867 5.177 1.00 97.50 169 ASN A C 1
ATOM 1358 O O . ASN A 1 169 ? 3.770 3.500 4.215 1.00 97.50 169 ASN A O 1
ATOM 1362 N N . THR A 1 170 ? 3.969 4.687 6.108 1.00 97.00 170 THR A N 1
ATOM 1363 C CA . THR A 1 170 ? 2.591 5.196 6.110 1.00 97.00 170 THR A CA 1
ATOM 1364 C C . THR A 1 170 ? 2.277 6.035 4.869 1.00 97.00 170 THR A C 1
ATOM 1366 O O . THR A 1 170 ? 1.165 5.956 4.345 1.00 97.00 170 THR A O 1
ATOM 1369 N N . LYS A 1 171 ? 3.259 6.787 4.344 1.00 96.81 171 LYS A N 1
ATOM 1370 C CA . LYS A 1 171 ? 3.126 7.601 3.121 1.00 96.81 171 LYS A CA 1
ATOM 1371 C C . LYS A 1 171 ? 2.756 6.745 1.909 1.00 96.81 171 LYS A C 1
ATOM 1373 O O . LYS A 1 171 ? 1.906 7.149 1.120 1.00 96.81 171 LYS A O 1
ATOM 1378 N N . LEU A 1 172 ? 3.363 5.564 1.776 1.00 97.56 172 LEU A N 1
ATOM 1379 C CA . LEU A 1 172 ? 3.052 4.629 0.696 1.00 97.56 172 LEU A CA 1
ATOM 1380 C C . LEU A 1 172 ? 1.701 3.945 0.927 1.00 97.56 172 LEU A C 1
ATOM 1382 O O . LEU A 1 172 ? 0.872 3.912 0.020 1.00 97.56 172 LEU A O 1
ATOM 1386 N N . LEU A 1 173 ? 1.456 3.427 2.136 1.00 97.75 173 LEU A N 1
ATOM 1387 C CA . LEU A 1 173 ? 0.232 2.678 2.447 1.00 97.75 173 LEU A CA 1
ATOM 1388 C C . LEU A 1 173 ? -1.040 3.522 2.285 1.00 97.75 173 LEU A C 1
ATOM 1390 O O . LEU A 1 173 ? -2.019 3.035 1.717 1.00 97.75 173 LEU A O 1
ATOM 1394 N N . LYS A 1 174 ? -1.010 4.801 2.687 1.00 97.19 174 LYS A N 1
ATOM 1395 C CA . LYS A 1 174 ? -2.143 5.733 2.533 1.00 97.19 174 LYS A CA 1
ATOM 1396 C C . LYS A 1 174 ? -2.622 5.861 1.080 1.00 97.19 174 LYS A C 1
ATOM 1398 O O . LYS A 1 174 ? -3.813 6.032 0.856 1.00 97.19 174 LYS A O 1
ATOM 1403 N N . GLN A 1 175 ? -1.742 5.700 0.088 1.00 97.06 175 GLN A N 1
ATOM 1404 C CA . GLN A 1 175 ? -2.114 5.762 -1.337 1.00 97.06 175 GLN A CA 1
ATOM 1405 C C . GLN A 1 175 ? -2.968 4.576 -1.808 1.00 97.06 175 GLN A C 1
ATOM 1407 O O . GLN A 1 175 ? -3.627 4.649 -2.851 1.00 97.06 175 GLN A O 1
ATOM 1412 N N . PHE A 1 176 ? -2.920 3.460 -1.078 1.00 97.94 176 PHE A N 1
ATOM 1413 C CA . PHE A 1 176 ? -3.686 2.247 -1.365 1.00 97.94 176 PHE A CA 1
ATOM 1414 C C . PHE A 1 176 ? -4.973 2.158 -0.538 1.00 97.94 176 PHE A C 1
ATOM 1416 O O . PHE A 1 176 ? -5.722 1.194 -0.692 1.00 97.94 176 PHE A O 1
ATOM 1423 N N . ILE A 1 177 ? -5.254 3.162 0.292 1.00 97.62 177 ILE A N 1
ATOM 1424 C CA . ILE A 1 177 ? -6.475 3.286 1.085 1.00 97.62 177 ILE A CA 1
ATOM 1425 C C . ILE A 1 177 ? -7.362 4.351 0.435 1.00 97.62 177 ILE A C 1
ATOM 1427 O O . ILE A 1 177 ? -6.891 5.378 -0.052 1.00 97.62 177 ILE A O 1
ATOM 1431 N N . SER A 1 178 ? -8.668 4.105 0.385 1.00 95.75 178 SER A N 1
ATOM 1432 C CA . SER A 1 178 ? -9.619 5.118 -0.065 1.00 95.75 178 SER A CA 1
ATOM 1433 C C . SER A 1 178 ? -9.714 6.252 0.966 1.00 95.75 178 SER A C 1
ATOM 1435 O O . SER A 1 178 ? -10.031 5.969 2.120 1.00 95.75 178 SER A O 1
ATOM 1437 N N . PRO A 1 179 ? -9.546 7.529 0.569 1.00 93.75 179 PRO A N 1
ATOM 1438 C CA . PRO A 1 179 ? -9.558 8.649 1.514 1.00 93.75 179 PRO A CA 1
ATOM 1439 C C . PRO A 1 179 ? -10.925 8.880 2.171 1.00 93.75 179 PRO A C 1
ATOM 1441 O O . PRO A 1 179 ? -10.990 9.471 3.237 1.00 93.75 179 PRO A O 1
ATOM 1444 N N . TYR A 1 180 ? -12.012 8.426 1.540 1.00 94.19 180 TYR A N 1
ATOM 1445 C CA . TYR A 1 180 ? -13.375 8.646 2.034 1.00 94.19 180 TYR A CA 1
ATOM 1446 C C . TYR A 1 180 ? -13.945 7.459 2.805 1.00 94.19 180 TYR A C 1
ATOM 1448 O O . TYR A 1 180 ? -14.767 7.647 3.687 1.00 94.19 180 TYR A O 1
ATOM 1456 N N . THR A 1 181 ? -13.576 6.233 2.425 1.00 94.50 181 THR A N 1
ATOM 1457 C CA . THR A 1 181 ? -14.155 5.019 3.030 1.00 94.50 181 THR A CA 1
ATOM 1458 C C . THR A 1 181 ? -13.212 4.335 4.009 1.00 94.50 181 THR A C 1
ATOM 1460 O O . THR A 1 181 ? -13.648 3.446 4.728 1.00 94.50 181 THR A O 1
ATOM 1463 N N . GLY A 1 182 ? -11.916 4.667 3.992 1.00 94.00 182 GLY A N 1
ATOM 1464 C CA . GLY A 1 182 ? -10.901 3.956 4.772 1.00 94.00 182 GLY A CA 1
ATOM 1465 C C . GLY A 1 182 ? -10.659 2.513 4.310 1.00 94.00 182 GLY A C 1
ATOM 1466 O O . GLY A 1 182 ? -9.855 1.803 4.902 1.00 94.00 182 GLY A O 1
ATOM 1467 N N . VAL A 1 183 ? -11.322 2.058 3.241 1.00 95.12 183 VAL A N 1
ATOM 1468 C CA . VAL A 1 183 ? -11.188 0.690 2.728 1.00 95.12 183 VAL A CA 1
ATOM 1469 C C . VAL A 1 183 ? -9.985 0.588 1.792 1.00 95.12 183 VAL A C 1
ATOM 1471 O O . VAL A 1 183 ? -9.737 1.475 0.967 1.00 95.12 183 VAL A O 1
ATOM 1474 N N . VAL A 1 184 ? -9.255 -0.524 1.888 1.00 97.44 184 VAL A N 1
ATOM 1475 C CA . VAL A 1 184 ? -8.141 -0.848 0.987 1.00 97.44 184 VAL A CA 1
ATOM 1476 C C . VAL A 1 184 ? -8.652 -1.016 -0.443 1.00 97.44 184 VAL A C 1
ATOM 1478 O O . VAL A 1 184 ? -9.623 -1.727 -0.708 1.00 97.44 184 VAL A O 1
ATOM 1481 N N . LEU A 1 185 ? -7.986 -0.365 -1.393 1.00 97.00 185 LEU A N 1
ATOM 1482 C CA . LEU A 1 185 ? -8.367 -0.414 -2.796 1.00 97.00 185 LEU A CA 1
ATOM 1483 C C . LEU A 1 185 ? -8.161 -1.815 -3.381 1.00 97.00 185 LEU A C 1
ATOM 1485 O O . LEU A 1 185 ? -7.106 -2.436 -3.243 1.00 97.00 185 LEU A O 1
ATOM 1489 N N . GLU A 1 186 ? -9.165 -2.285 -4.119 1.00 96.00 186 GLU A N 1
ATOM 1490 C CA . GLU A 1 186 ? -9.101 -3.578 -4.789 1.00 96.00 186 GLU A CA 1
ATOM 1491 C C . GLU A 1 186 ? -8.008 -3.624 -5.875 1.00 96.00 186 GLU A C 1
ATOM 1493 O O . GLU A 1 186 ? -7.807 -2.653 -6.622 1.00 96.00 186 GLU A O 1
ATOM 1498 N N . PRO A 1 187 ? -7.393 -4.800 -6.112 1.00 96.25 187 PRO A N 1
ATOM 1499 C CA . PRO A 1 187 ? -6.343 -4.968 -7.118 1.00 96.25 187 PRO A CA 1
ATOM 1500 C C . PRO A 1 187 ? -6.835 -4.751 -8.557 1.00 96.25 187 PRO A C 1
ATOM 1502 O O . PRO A 1 187 ? -6.027 -4.591 -9.473 1.00 96.25 187 PRO A O 1
ATOM 1505 N N . LYS A 1 188 ? -8.155 -4.740 -8.789 1.00 94.06 188 LYS A N 1
ATOM 1506 C CA . LYS A 1 188 ? -8.751 -4.384 -10.083 1.00 94.06 188 LYS A CA 1
ATOM 1507 C C . LYS A 1 188 ? -8.575 -2.896 -10.405 1.00 94.06 188 LYS A C 1
ATOM 1509 O O . LYS A 1 188 ? -8.443 -2.565 -11.580 1.00 94.06 188 LYS A O 1
ATOM 1514 N N . ARG A 1 189 ? -8.549 -2.030 -9.383 1.00 94.31 189 ARG A N 1
ATOM 1515 C CA . ARG A 1 189 ? -8.321 -0.583 -9.522 1.00 94.31 189 ARG A CA 1
ATOM 1516 C C . ARG A 1 189 ? -6.831 -0.256 -9.566 1.00 94.31 189 ARG A C 1
ATOM 1518 O O . ARG A 1 189 ? -6.397 0.439 -10.471 1.00 94.31 189 ARG A O 1
ATOM 1525 N N . THR A 1 190 ? -6.053 -0.805 -8.635 1.00 96.75 190 THR A N 1
ATOM 1526 C CA . THR A 1 190 ? -4.620 -0.485 -8.483 1.00 96.75 190 THR A CA 1
ATOM 1527 C C . THR A 1 190 ? -3.715 -1.278 -9.433 1.00 96.75 190 THR A C 1
ATOM 1529 O O . THR A 1 190 ? -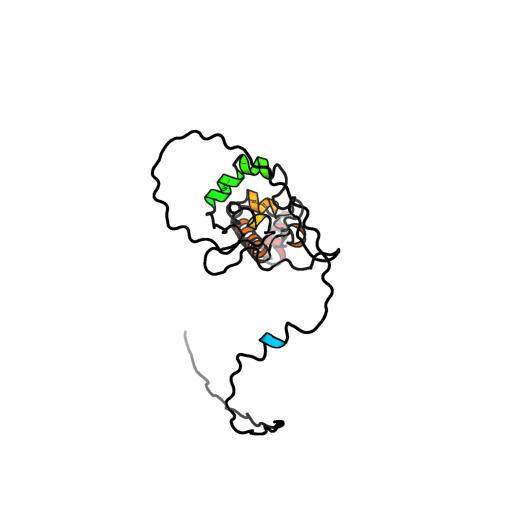2.576 -0.901 -9.693 1.00 96.75 190 THR A O 1
ATOM 1532 N N . GLY A 1 191 ? -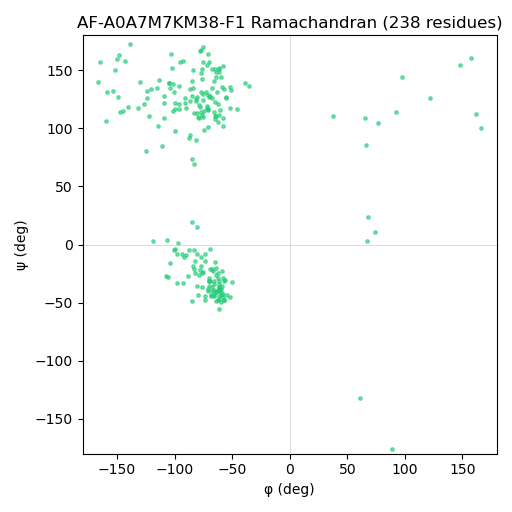4.181 -2.414 -9.960 1.00 96.12 191 GLY A N 1
ATOM 1533 C CA . GLY A 1 191 ? -3.423 -3.236 -10.906 1.00 96.12 191 GLY A CA 1
ATOM 1534 C C . GLY A 1 191 ? -2.274 -4.049 -10.288 1.00 96.12 191 GLY A C 1
ATOM 1535 O O . GLY A 1 191 ? -1.470 -4.637 -11.027 1.00 96.12 191 GLY A O 1
ATOM 1536 N N . VAL A 1 192 ? -2.199 -4.125 -8.955 1.00 97.50 192 VAL A N 1
ATOM 1537 C CA . VAL A 1 192 ? -1.155 -4.864 -8.230 1.00 97.50 192 VAL A CA 1
ATOM 1538 C C . VAL A 1 192 ? -1.298 -6.386 -8.367 1.00 97.50 192 VAL A C 1
ATOM 1540 O O . VAL A 1 192 ? -2.363 -6.929 -8.681 1.00 97.50 192 VAL A O 1
ATOM 1543 N N . CYS A 1 193 ? -0.194 -7.116 -8.175 1.00 97.00 193 CYS A N 1
ATOM 1544 C CA . CYS A 1 193 ? -0.249 -8.580 -8.132 1.00 97.00 193 CYS A CA 1
ATOM 1545 C C . CYS A 1 193 ? -0.837 -9.076 -6.809 1.00 97.00 193 CYS A C 1
ATOM 1547 O O . CYS A 1 193 ? -0.761 -8.387 -5.798 1.00 97.00 193 CYS A O 1
ATOM 1549 N N . ARG A 1 194 ? -1.384 -10.294 -6.797 1.00 96.81 194 ARG A N 1
ATOM 1550 C CA . ARG A 1 194 ? -2.047 -10.843 -5.605 1.00 96.81 194 ARG A CA 1
ATOM 1551 C C . ARG A 1 194 ? -1.128 -10.978 -4.396 1.00 96.81 194 ARG A C 1
ATOM 1553 O O . ARG A 1 194 ? -1.575 -10.737 -3.287 1.00 96.81 194 ARG A O 1
ATOM 1560 N N . ARG A 1 195 ? 0.144 -11.333 -4.603 1.00 96.56 195 ARG A N 1
ATOM 1561 C CA . ARG A 1 195 ? 1.129 -11.396 -3.513 1.00 96.56 195 ARG A CA 1
ATOM 1562 C C . ARG A 1 195 ? 1.324 -10.030 -2.851 1.00 96.56 195 ARG A C 1
ATOM 1564 O O . ARG A 1 195 ? 1.339 -9.946 -1.636 1.00 96.56 195 ARG A O 1
ATOM 1571 N N . VAL A 1 196 ? 1.440 -8.974 -3.654 1.00 97.19 196 VAL A N 1
ATOM 1572 C CA . VAL A 1 196 ? 1.593 -7.608 -3.137 1.00 97.19 196 VAL A CA 1
ATOM 1573 C C . VAL A 1 196 ? 0.298 -7.110 -2.503 1.00 97.19 196 VAL A C 1
ATOM 1575 O O . VAL A 1 196 ? 0.370 -6.495 -1.454 1.00 97.19 196 VAL A O 1
ATOM 1578 N N . GLN A 1 197 ? -0.868 -7.426 -3.075 1.00 98.00 197 GLN A N 1
ATOM 1579 C CA . GLN A 1 197 ? -2.161 -7.105 -2.461 1.00 98.00 197 GLN A CA 1
ATOM 1580 C C . GLN A 1 197 ? -2.289 -7.715 -1.060 1.00 98.00 197 GLN A C 1
ATOM 1582 O O . GLN A 1 197 ? -2.636 -7.016 -0.120 1.00 98.00 197 GLN A O 1
ATOM 1587 N N . PHE A 1 198 ? -1.955 -8.999 -0.918 1.00 98.19 198 PHE A N 1
ATOM 1588 C CA . PHE A 1 198 ? -1.963 -9.674 0.378 1.00 98.19 198 PHE A CA 1
ATOM 1589 C C . PHE A 1 198 ? -1.003 -9.007 1.373 1.00 98.19 198 PHE A C 1
ATOM 1591 O O . PHE A 1 198 ? -1.364 -8.779 2.521 1.00 98.19 198 PHE A O 1
ATOM 1598 N N . ASN A 1 199 ? 0.203 -8.646 0.921 1.00 97.94 199 ASN A N 1
ATOM 1599 C CA . ASN A 1 199 ? 1.157 -7.925 1.761 1.00 97.94 199 ASN A CA 1
ATOM 1600 C C . ASN A 1 199 ? 0.636 -6.534 2.157 1.00 97.94 199 ASN A C 1
ATOM 1602 O O . ASN A 1 199 ? 0.801 -6.148 3.302 1.00 97.94 199 ASN A O 1
ATOM 1606 N N . LEU A 1 200 ? -0.006 -5.795 1.244 1.00 98.25 200 LEU A N 1
ATOM 1607 C CA . LEU A 1 200 ? -0.613 -4.495 1.544 1.00 98.25 200 LEU A CA 1
ATOM 1608 C C . LEU A 1 200 ? -1.683 -4.628 2.625 1.00 98.25 200 LEU A C 1
ATOM 1610 O O . LEU A 1 200 ? -1.639 -3.898 3.603 1.00 98.25 200 LEU A O 1
ATOM 1614 N N . GLU A 1 201 ? -2.607 -5.576 2.475 1.00 98.12 201 GLU A N 1
ATOM 1615 C CA . GLU A 1 201 ? -3.660 -5.825 3.465 1.00 98.12 201 GLU A CA 1
ATOM 1616 C C . GLU A 1 201 ? -3.066 -6.163 4.838 1.00 98.12 201 GLU A C 1
ATOM 1618 O O . GLU A 1 201 ? -3.473 -5.584 5.840 1.00 98.12 201 GLU A O 1
ATOM 1623 N N . LEU A 1 202 ? -2.053 -7.031 4.878 1.00 98.56 202 LEU A N 1
ATOM 1624 C CA . LEU A 1 202 ? -1.372 -7.429 6.110 1.00 98.56 202 LEU A CA 1
ATOM 1625 C C . LEU A 1 202 ? -0.646 -6.253 6.781 1.00 98.56 202 LEU A C 1
ATOM 1627 O O . LEU A 1 202 ? -0.784 -6.045 7.984 1.00 98.56 202 LEU A O 1
ATOM 1631 N N . GLU A 1 203 ? 0.133 -5.484 6.023 1.00 98.44 203 GLU A N 1
ATOM 1632 C CA . GLU A 1 203 ? 0.900 -4.354 6.558 1.00 98.44 203 GLU A CA 1
ATOM 1633 C C . GLU A 1 203 ? -0.008 -3.185 6.970 1.00 98.44 203 GLU A C 1
ATOM 1635 O O . GLU A 1 203 ? 0.281 -2.508 7.953 1.00 98.44 203 GLU A O 1
ATOM 1640 N N . ILE A 1 204 ? -1.140 -2.990 6.287 1.00 98.38 204 ILE A N 1
ATOM 1641 C CA . ILE A 1 204 ? -2.170 -2.021 6.685 1.00 98.38 204 ILE A CA 1
ATOM 1642 C C . ILE A 1 204 ? -2.856 -2.460 7.983 1.00 98.38 204 ILE A C 1
ATOM 1644 O O . ILE A 1 204 ? -3.011 -1.635 8.876 1.00 98.38 204 ILE A O 1
ATOM 1648 N N . MET A 1 205 ? -3.205 -3.745 8.131 1.00 97.69 205 MET A N 1
ATOM 1649 C CA . MET A 1 205 ? -3.752 -4.266 9.394 1.00 97.69 205 MET A CA 1
ATOM 1650 C C . MET A 1 205 ? -2.788 -4.016 10.558 1.00 97.69 205 MET A C 1
ATOM 1652 O O . MET A 1 205 ? -3.186 -3.440 11.564 1.00 97.69 205 MET A O 1
ATOM 1656 N N . LYS A 1 206 ? -1.498 -4.336 10.383 1.00 98.50 206 LYS A N 1
ATOM 1657 C CA . LYS A 1 206 ? -0.467 -4.019 11.384 1.00 98.50 206 LYS A CA 1
ATOM 1658 C C . LYS A 1 206 ? -0.390 -2.522 11.689 1.00 98.50 206 LYS A C 1
ATOM 1660 O O . LYS A 1 206 ? -0.247 -2.140 12.844 1.00 98.50 206 LYS A O 1
ATOM 1665 N N . ALA A 1 207 ? -0.456 -1.672 10.665 1.00 98.38 207 ALA A N 1
ATOM 1666 C CA . ALA A 1 207 ? -0.395 -0.226 10.841 1.00 98.38 207 ALA A CA 1
ATOM 1667 C C . ALA A 1 207 ? -1.613 0.322 11.607 1.00 98.38 207 ALA A C 1
ATOM 1669 O O . ALA A 1 207 ?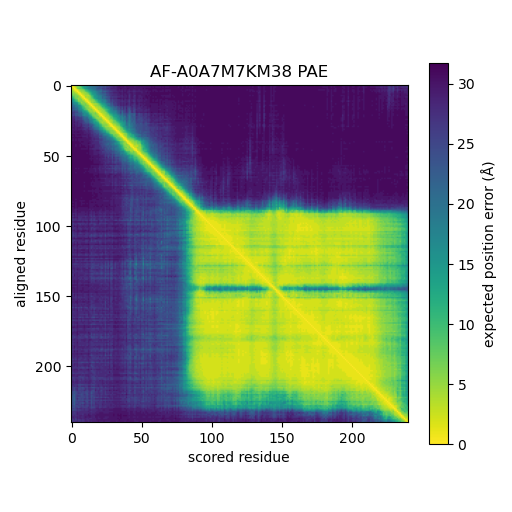 -1.451 1.263 12.383 1.00 98.38 207 ALA A O 1
ATOM 1670 N N . TYR A 1 208 ? -2.797 -0.274 11.433 1.00 97.12 208 TYR A N 1
ATOM 1671 C CA . TYR A 1 208 ? -3.980 0.038 12.238 1.00 97.12 208 TYR A CA 1
ATOM 1672 C C . TYR A 1 208 ? -3.828 -0.420 13.687 1.00 97.12 208 TYR A C 1
ATOM 1674 O O . TYR A 1 208 ? -4.095 0.368 14.591 1.00 97.12 208 TYR A O 1
ATOM 1682 N N . ASP A 1 209 ? -3.330 -1.636 13.918 1.00 97.31 209 ASP A N 1
ATOM 1683 C CA . ASP A 1 209 ? -3.101 -2.163 15.270 1.00 97.31 209 ASP A CA 1
ATOM 1684 C C . ASP A 1 209 ? -2.085 -1.314 16.056 1.00 97.31 209 ASP A C 1
ATOM 1686 O O . ASP A 1 209 ? -2.239 -1.096 17.257 1.00 97.31 209 ASP A O 1
ATOM 1690 N N . LEU A 1 210 ? -1.056 -0.803 15.371 1.00 97.94 210 LEU A N 1
ATOM 1691 C CA . LEU A 1 210 ? -0.043 0.089 15.946 1.00 97.94 210 LEU A CA 1
ATOM 1692 C C . LEU A 1 210 ? -0.497 1.556 16.044 1.00 97.94 210 LEU A C 1
ATOM 1694 O O . LEU A 1 210 ? 0.224 2.371 16.616 1.00 97.94 210 LEU A O 1
ATOM 1698 N N . GLY A 1 211 ? -1.649 1.916 15.471 1.00 96.75 211 GLY A N 1
ATOM 1699 C CA . GLY A 1 211 ? -2.140 3.297 15.443 1.00 96.75 211 GLY A CA 1
ATOM 1700 C C . GLY A 1 211 ? -1.311 4.250 14.571 1.00 96.75 211 GLY A C 1
ATOM 1701 O O . GLY A 1 211 ? -1.327 5.457 14.793 1.00 96.75 211 GLY A O 1
ATOM 1702 N N . LEU A 1 212 ? -0.572 3.734 13.582 1.00 97.50 212 LEU A N 1
ATOM 1703 C CA . LEU A 1 212 ? 0.216 4.548 12.642 1.00 97.50 212 LEU A CA 1
ATOM 1704 C C . LEU A 1 212 ? -0.647 5.178 11.539 1.00 97.50 212 LEU A C 1
ATOM 1706 O O . LEU A 1 212 ? -0.278 6.199 10.951 1.00 97.50 212 LEU A O 1
ATOM 1710 N N . ILE A 1 213 ? -1.774 4.541 11.219 1.00 96.62 213 ILE A N 1
ATOM 1711 C CA . ILE A 1 213 ? -2.766 5.031 10.262 1.00 96.62 213 ILE A CA 1
ATOM 1712 C C . ILE A 1 213 ? -4.092 5.183 11.002 1.00 96.62 213 ILE A C 1
ATOM 1714 O O . ILE A 1 213 ? -4.514 4.294 11.736 1.00 96.62 213 ILE A O 1
ATOM 1718 N N . GLU A 1 214 ? -4.749 6.313 10.782 1.00 93.56 214 GLU A N 1
ATOM 1719 C CA . GLU A 1 214 ? -6.060 6.612 11.346 1.00 93.56 214 GLU A CA 1
ATOM 1720 C C . GLU A 1 214 ? -7.160 5.849 10.595 1.00 93.56 214 GLU A C 1
ATOM 1722 O O . GLU A 1 214 ? -7.101 5.680 9.372 1.00 93.56 214 GLU A O 1
ATOM 1727 N N . PHE A 1 215 ? -8.166 5.385 11.331 1.00 93.62 215 PHE A N 1
ATOM 1728 C CA . PHE A 1 215 ? -9.354 4.738 10.785 1.00 93.62 215 PHE A CA 1
ATOM 1729 C C . PHE A 1 215 ? -10.562 4.981 11.688 1.00 93.62 215 PHE A C 1
ATOM 1731 O O . PHE A 1 215 ? -10.420 5.279 12.876 1.00 93.62 215 PHE A O 1
ATOM 1738 N N . ASP A 1 216 ? -11.754 4.825 11.120 1.00 91.81 216 ASP A N 1
ATOM 1739 C CA . ASP A 1 216 ? -13.000 5.041 11.843 1.00 91.81 216 ASP A CA 1
ATOM 1740 C C . ASP A 1 216 ? -13.327 3.842 12.741 1.00 91.81 216 ASP A C 1
ATOM 1742 O O . ASP A 1 216 ? -13.559 2.724 12.271 1.00 91.81 216 ASP A O 1
ATOM 1746 N N . VAL A 1 217 ? -13.388 4.086 14.052 1.00 92.19 217 VAL A N 1
ATOM 1747 C CA . VAL A 1 217 ? -13.812 3.094 15.047 1.00 92.19 217 VAL A CA 1
ATOM 1748 C C . VAL A 1 217 ? -15.276 3.352 15.411 1.00 92.19 217 VAL A C 1
ATOM 1750 O O . VAL A 1 217 ? -15.590 4.406 15.967 1.00 92.19 217 VAL A O 1
ATOM 1753 N N . PRO A 1 218 ? -16.202 2.415 15.137 1.00 91.69 218 PRO A N 1
ATOM 1754 C CA . PRO A 1 218 ? -17.601 2.607 15.485 1.00 91.69 218 PRO A CA 1
ATOM 1755 C C . PRO A 1 218 ? -17.792 2.553 17.005 1.00 91.69 218 PRO A C 1
ATOM 1757 O O . PRO A 1 218 ? -17.426 1.578 17.665 1.00 91.69 218 PRO A O 1
ATOM 1760 N N . PHE A 1 219 ? -18.430 3.578 17.566 1.00 92.38 219 PHE A N 1
ATOM 1761 C CA . PHE A 1 219 ? -18.802 3.585 18.977 1.00 92.38 219 PHE A CA 1
ATOM 1762 C C . PHE A 1 219 ? -20.039 2.721 19.219 1.00 92.38 219 PHE A C 1
ATOM 1764 O O . PHE A 1 219 ? -21.065 2.863 18.551 1.00 92.38 219 PHE A O 1
ATOM 1771 N N . ARG A 1 220 ? -19.963 1.841 20.222 1.00 92.50 220 ARG A N 1
ATOM 1772 C CA . ARG A 1 220 ? -21.111 1.067 20.696 1.00 92.50 220 ARG A CA 1
ATOM 1773 C C . ARG A 1 220 ? -21.664 1.689 21.972 1.00 92.50 220 ARG A C 1
ATOM 1775 O O . ARG A 1 220 ? -21.002 1.675 23.005 1.00 92.50 220 ARG A O 1
ATOM 1782 N N . ALA A 1 221 ? -22.892 2.192 21.904 1.00 91.00 221 ALA A N 1
ATOM 1783 C CA . ALA A 1 221 ? -23.625 2.620 23.088 1.00 91.00 221 ALA A CA 1
ATOM 1784 C C . ALA A 1 221 ? -24.148 1.392 23.852 1.00 91.00 221 ALA A C 1
ATOM 1786 O O . ALA A 1 221 ? -24.772 0.503 23.264 1.00 91.00 221 ALA A O 1
ATOM 1787 N N . PHE A 1 222 ? -23.893 1.343 25.159 1.00 90.00 222 PHE A N 1
ATOM 1788 C CA . PHE A 1 222 ? -24.402 0.305 26.052 1.00 90.00 222 PHE A CA 1
ATOM 1789 C C . PHE A 1 222 ? -25.351 0.914 27.083 1.00 90.00 222 PHE A C 1
ATOM 1791 O O . PHE A 1 222 ? -25.049 1.935 27.695 1.00 90.00 222 PHE A O 1
ATOM 1798 N N . ASP A 1 223 ? -26.486 0.252 27.297 1.00 89.94 223 ASP A N 1
ATOM 1799 C CA . ASP A 1 223 ? -27.400 0.555 28.395 1.00 89.94 223 ASP A CA 1
ATOM 1800 C C . ASP A 1 223 ? -26.952 -0.208 29.652 1.00 89.94 223 ASP A C 1
ATOM 1802 O O . ASP A 1 223 ? -27.276 -1.384 29.845 1.00 89.94 223 ASP A O 1
ATOM 1806 N N . TYR A 1 224 ? -26.165 0.459 30.498 1.00 87.94 224 TYR A N 1
ATOM 1807 C CA . TYR A 1 224 ? -25.601 -0.127 31.719 1.00 87.94 224 TYR A CA 1
ATOM 1808 C C . TYR A 1 224 ? -26.656 -0.449 32.787 1.00 87.94 224 TYR A C 1
ATOM 1810 O O . TYR A 1 224 ? -26.423 -1.320 33.629 1.00 87.94 224 TYR A O 1
ATOM 1818 N N . SER A 1 225 ? -27.836 0.178 32.723 1.00 86.19 225 SER A N 1
ATOM 1819 C CA . SER A 1 225 ? -28.918 -0.027 33.696 1.00 86.19 225 SER A CA 1
ATOM 1820 C C . SER A 1 225 ? -29.472 -1.460 33.689 1.00 86.19 225 SER A C 1
ATOM 1822 O O . SER A 1 225 ? -30.069 -1.906 34.668 1.00 86.19 225 SER A O 1
ATOM 1824 N N . ARG A 1 226 ? -29.258 -2.205 32.595 1.00 86.25 226 ARG A N 1
ATOM 1825 C CA . ARG A 1 226 ? -29.665 -3.614 32.452 1.00 86.25 226 ARG A CA 1
ATOM 1826 C C . ARG A 1 226 ? -28.773 -4.591 33.210 1.00 86.25 226 ARG A C 1
ATOM 1828 O O . ARG A 1 226 ? -29.222 -5.686 33.524 1.00 86.25 226 ARG A O 1
ATOM 1835 N N . TYR A 1 227 ? -27.524 -4.216 33.465 1.00 88.00 227 TYR A N 1
ATOM 1836 C CA . TYR A 1 227 ? -26.517 -5.094 34.068 1.00 88.00 227 TYR A CA 1
ATOM 1837 C C . TYR A 1 227 ? -26.244 -4.746 35.531 1.00 88.00 227 TYR A C 1
ATOM 1839 O O . TYR A 1 227 ? -25.889 -5.622 36.314 1.00 88.00 227 TYR A O 1
ATOM 1847 N N . TYR A 1 228 ? -26.444 -3.480 35.899 1.00 88.25 228 TYR A N 1
ATOM 1848 C CA . TYR A 1 228 ? -26.189 -2.961 37.237 1.00 88.25 228 TYR A CA 1
ATOM 1849 C C . TYR A 1 228 ? -27.457 -2.289 37.783 1.00 88.25 228 TYR A C 1
ATOM 1851 O O . TYR A 1 228 ? -27.577 -1.064 37.709 1.00 88.25 228 TYR A O 1
ATOM 1859 N N . PRO A 1 229 ? -28.430 -3.063 38.302 1.00 82.69 229 PRO A N 1
ATOM 1860 C CA . PRO A 1 229 ? -29.693 -2.520 38.809 1.00 82.69 229 PRO A CA 1
ATOM 1861 C C . PRO A 1 229 ? -29.502 -1.480 39.924 1.00 82.69 229 PRO A C 1
ATOM 1863 O O . PRO A 1 229 ? -30.262 -0.521 39.981 1.00 82.69 229 PRO A O 1
ATOM 1866 N N . GLN A 1 230 ? -28.426 -1.571 40.711 1.00 83.69 230 GLN A N 1
ATOM 1867 C CA . GLN A 1 230 ? -28.056 -0.572 41.721 1.00 83.69 230 GLN A CA 1
ATOM 1868 C C . GLN A 1 230 ? -27.823 0.842 41.153 1.00 83.69 230 GLN A C 1
ATOM 1870 O O . GLN A 1 230 ? -27.939 1.829 41.873 1.00 83.69 230 GLN A O 1
ATOM 1875 N N . LEU A 1 231 ? -27.504 0.968 39.857 1.00 76.44 231 LEU A N 1
ATOM 1876 C CA . LEU A 1 231 ? -27.358 2.273 39.203 1.00 76.44 231 LEU A CA 1
ATOM 1877 C C . LEU A 1 231 ? -28.712 2.922 38.876 1.00 76.44 231 LEU A C 1
ATOM 1879 O O . LEU A 1 231 ? -28.754 4.131 38.666 1.00 76.44 231 LEU A O 1
ATOM 1883 N N . LYS A 1 232 ? -29.813 2.154 38.839 1.00 71.81 232 LYS A N 1
ATOM 1884 C CA . LYS A 1 232 ? -31.168 2.716 38.695 1.00 71.81 232 LYS A CA 1
ATOM 1885 C C . LYS A 1 232 ? -31.627 3.383 39.986 1.00 71.81 232 LYS A C 1
ATOM 1887 O O . LYS A 1 232 ? -32.117 4.505 39.946 1.00 71.81 232 LYS A O 1
ATOM 1892 N N . GLU A 1 233 ? -31.385 2.724 41.117 1.00 69.44 233 GLU A N 1
ATOM 1893 C CA . GLU A 1 233 ? -31.805 3.185 42.447 1.00 69.44 233 GLU A CA 1
ATOM 1894 C C . GLU A 1 233 ? -31.212 4.566 42.794 1.00 69.44 233 GLU A C 1
ATOM 1896 O O . GLU A 1 233 ? -31.889 5.411 43.374 1.00 69.44 233 GLU A O 1
ATOM 1901 N N . GLY A 1 234 ? -29.974 4.845 42.365 1.00 64.12 234 GLY A N 1
ATOM 1902 C CA . GLY A 1 234 ? -29.326 6.148 42.566 1.00 64.12 234 GLY A CA 1
ATOM 1903 C C . GLY A 1 234 ? -29.822 7.278 41.652 1.00 64.12 234 GLY A C 1
ATOM 1904 O O . GLY A 1 234 ? -29.696 8.444 42.021 1.00 64.12 234 GLY A O 1
ATOM 1905 N N . LEU A 1 235 ? -30.385 6.959 40.480 1.00 62.50 235 LEU A N 1
ATOM 1906 C CA . LEU A 1 235 ? -30.982 7.944 39.564 1.00 62.50 235 LEU A CA 1
ATOM 1907 C C . LEU A 1 235 ? -32.400 8.331 40.002 1.00 62.50 235 LEU A C 1
ATOM 1909 O O . LEU A 1 235 ? -32.786 9.490 39.879 1.00 62.50 235 LEU A O 1
ATOM 1913 N N . GLU A 1 236 ? -33.157 7.380 40.550 1.00 62.69 236 GLU A N 1
ATOM 1914 C CA . GLU A 1 236 ? -34.500 7.625 41.092 1.00 62.69 236 GLU A CA 1
ATOM 1915 C C . GLU A 1 236 ? -34.452 8.461 42.385 1.00 62.69 236 GLU A C 1
ATOM 1917 O O . GLU A 1 236 ? -35.326 9.295 42.613 1.00 62.69 236 GLU A O 1
ATOM 1922 N N . ALA A 1 237 ? -33.387 8.328 43.182 1.00 60.31 237 ALA A N 1
ATOM 1923 C CA . ALA A 1 237 ? -33.180 9.095 44.413 1.00 60.31 237 ALA A CA 1
ATOM 1924 C C . ALA A 1 237 ? -32.783 10.577 44.208 1.00 60.31 237 ALA A C 1
ATOM 1926 O O . ALA A 1 237 ? -32.731 11.318 45.184 1.00 60.31 237 ALA A O 1
ATOM 1927 N N . GLN A 1 238 ? -32.487 11.020 42.978 1.00 58.03 238 GLN A N 1
ATOM 1928 C CA . GLN A 1 238 ? -32.115 12.415 42.661 1.00 58.03 238 GLN A CA 1
ATOM 1929 C C . GLN A 1 238 ? -33.269 13.246 42.072 1.00 58.03 238 GLN A C 1
ATOM 1931 O O . GLN A 1 238 ? -33.097 14.435 41.810 1.00 58.03 238 GLN A O 1
ATOM 1936 N N . ILE A 1 239 ? -34.426 12.624 41.823 1.00 55.91 239 ILE A N 1
ATOM 1937 C CA . ILE A 1 239 ? -35.603 13.259 41.201 1.00 55.91 239 ILE A CA 1
ATOM 1938 C C . ILE A 1 239 ? -36.654 13.671 42.260 1.00 55.91 239 ILE A C 1
ATOM 1940 O O . ILE A 1 239 ? -37.646 14.319 41.928 1.00 55.91 239 ILE A O 1
ATOM 1944 N N . ILE A 1 240 ? -36.421 13.352 43.537 1.00 44.22 240 ILE A N 1
ATOM 1945 C CA . ILE A 1 240 ? -37.232 13.769 44.695 1.00 44.22 240 ILE A CA 1
ATOM 1946 C C . ILE A 1 240 ? -36.453 14.820 45.484 1.00 44.22 240 ILE A C 1
ATOM 1948 O O . ILE A 1 240 ? -37.076 15.833 45.872 1.00 44.22 240 ILE A O 1
#